Protein 6FYL (pdb70)

Foldseek 3Di:
DADPLQEDDDDQQDDDPVFWGFHAWPAADSFYTWTWTQGVVVVRAIWTKTWGGLDVVSLVLVVVLVVVLVVVCVLCVPVDQQAWHWDDWDQRPSITMTITHDAAAFQLVLCVVFVLAAAPLVLLLVLLLSLLRNLLSQVVQQKAQQADARRQKTHRYQDWDWDADPVVRDIGTGGPDSRIHGYDSSQMDGNPGDHDLATYDVLQAAPCSLLSVDDGNLSNLSSSLQRSLCNHHRDTQQDDDDSLLSQLLCCFAQNFADLVSQVRGPVVVQDDPSGGPDDLPDVSNVCSVVVHHHNVVSQPDPDPLSVQSSVLSNLSNDRDSVSGDRSVNSSVGPNNVPPD

B-factor: mean 25.11, std 8.58, range [9.55, 67.37]

Solvent-accessible surface area: 17005 Å² total; per-residue (Å²): 162,59,53,114,130,10,13,17,72,36,123,106,38,53,123,6,94,161,42,2,48,1,45,38,70,86,30,122,26,114,72,0,49,35,0,29,0,19,0,79,186,103,87,30,46,120,0,10,0,17,5,7,21,69,38,142,143,65,44,85,44,2,109,109,9,7,80,4,1,82,68,5,49,106,98,13,118,107,49,149,44,26,2,4,42,13,67,32,115,21,65,40,150,13,2,2,0,0,0,19,22,64,26,25,78,11,0,50,57,5,1,108,65,9,117,98,33,26,13,60,25,113,13,0,8,54,1,0,48,8,0,0,65,1,0,64,16,0,34,91,31,135,2,3,0,1,21,0,38,0,69,10,1,38,0,52,71,21,80,83,108,131,64,124,40,135,161,91,161,162,88,15,92,28,4,137,54,18,26,2,38,1,23,53,2,34,52,9,13,19,75,162,49,156,60,58,84,80,15,14,45,39,26,8,32,0,0,1,0,2,0,67,48,50,27,50,35,33,0,0,3,0,0,0,0,2,0,0,0,4,1,11,17,2,110,31,12,0,92,4,139,72,38,64,33,0,0,3,5,0,46,71,6,42,24,103,7,38,69,102,0,10,167,139,4,209,63,89,178,40,17,146,204,49,173,19,59,56,82,93,108,61,89,49,0,105,103,4,84,129,81,7,76,46,6,79,145,22,30,106,40,136,52,127,36,23,46,39,0,0,57,0,0,81,43,0,4,54,15,17,26,104,159,7,33,75,3,25,100,0,31,145,28,81,1,11,87,163,52,285

InterPro domains:
  IPR000719 Protein kinase domain [PF00069] (163-479)
  IPR000719 Protein kinase domain [PS50011] (163-479)
  IPR000719 Protein kinase domain [SM00220] (163-479)
  IPR008271 Serine/threonine-protein kinase, active site [PS00108] (286-298)
  IPR011009 Protein kinase-like domain superfamily [SSF56112] (150-488)
  IPR017441 Protein kinase, ATP binding site [PS00107] (169-193)
  IPR051175 Dual specificity CLK kinases [PTHR45646] (33-485)

Radius of gyration: 21.2 Å; Cα contacts (8 Å, |Δi|>4): 622; chains: 1; bounding box: 39×48×62 Å

Structure (mmCIF, N/CA/C/O backbone):
data_6FYL
#
_entry.id   6FYL
#
_cell.length_a   39.631
_cell.length_b   75.997
_cell.length_c   111.701
_cell.angle_alpha   90.000
_cell.angle_beta   90.000
_cell.angle_gamma   90.000
#
_symmetry.space_group_name_H-M   'P 21 21 21'
#
loop_
_entity.id
_entity.type
_entity.pdbx_description
1 polymer 'Dual specificity protein kinase CLK2'
2 non-polymer '5-[(3-chlorophenyl)amino]benzo[c][2,6]naphthyridine-8-carboxylic acid'
3 water water
#
loop_
_atom_site.group_PDB
_atom_site.id
_atom_site.type_symbol
_atom_site.label_atom_id
_atom_site.label_alt_id
_atom_site.label_comp_id
_atom_site.label_asym_id
_atom_site.label_entity_i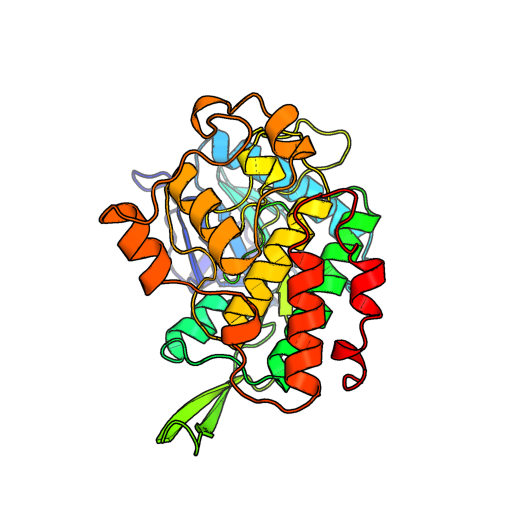d
_atom_site.label_seq_id
_atom_site.pdbx_PDB_ins_code
_atom_site.Cartn_x
_atom_site.Cartn_y
_atom_site.Cartn_z
_atom_site.occupancy
_atom_site.B_iso_or_equiv
_atom_site.auth_seq_id
_atom_site.auth_comp_id
_atom_site.auth_asym_id
_atom_site.auth_atom_id
_atom_site.pdbx_PDB_model_num
ATOM 1 N N . GLU A 1 11 ? 18.370 102.640 54.591 1.00 38.71 144 GLU A N 1
ATOM 2 C CA . GLU A 1 11 ? 19.584 102.842 53.748 1.00 38.99 144 GLU A CA 1
ATOM 3 C C . GLU A 1 11 ? 19.256 102.925 52.252 1.00 38.36 144 GLU A C 1
ATOM 4 O O . GLU A 1 11 ? 19.105 101.897 51.582 1.00 38.29 144 GLU A O 1
ATOM 10 N N . ASP A 1 12 ? 19.161 104.149 51.737 1.00 37.69 145 ASP A N 1
ATOM 11 C CA . ASP A 1 12 ? 18.950 104.387 50.306 1.00 37.23 145 ASP A CA 1
ATOM 12 C C . ASP A 1 12 ? 20.172 105.031 49.682 1.00 36.99 145 ASP A C 1
ATOM 13 O O . ASP A 1 12 ? 20.828 105.853 50.316 1.00 37.04 145 ASP A O 1
ATOM 18 N N . ASP A 1 13 ? 20.475 104.668 48.439 1.00 36.96 146 ASP A N 1
ATOM 19 C CA . ASP A 1 13 ? 21.560 105.332 47.724 1.00 36.97 146 ASP A CA 1
ATOM 20 C C . ASP A 1 13 ? 21.098 106.699 47.201 1.00 36.96 146 ASP A C 1
ATOM 21 O O . ASP A 1 13 ? 19.956 107.106 47.443 1.00 36.90 146 ASP A O 1
ATOM 26 N N . ALA A 1 14 ? 21.984 107.400 46.497 1.00 37.06 147 ALA A N 1
ATOM 27 C CA . ALA A 1 14 ? 21.710 108.758 46.021 1.00 37.14 147 ALA A CA 1
ATOM 28 C C . ALA A 1 14 ? 20.536 108.830 45.043 1.00 37.10 147 ALA A C 1
ATOM 29 O O . ALA A 1 14 ? 19.860 109.857 44.950 1.00 37.14 147 ALA A O 1
ATOM 31 N N . GLU A 1 15 ? 20.304 107.730 44.327 1.00 36.93 148 GLU A N 1
ATOM 32 C CA . GLU A 1 15 ? 19.275 107.659 43.295 1.00 36.77 148 GLU A CA 1
ATOM 33 C C . GLU A 1 15 ? 17.954 107.052 43.786 1.00 35.68 148 GLU A C 1
ATOM 34 O O . GLU A 1 15 ? 17.019 106.878 43.002 1.00 35.75 148 GLU A O 1
ATOM 40 N N . GLY A 1 16 ? 17.880 106.725 45.074 1.00 34.44 149 GLY A N 1
ATOM 41 C CA . GLY A 1 16 ? 16.639 106.219 45.663 1.00 32.90 149 GLY A CA 1
ATOM 42 C C . GLY A 1 16 ? 16.477 104.707 45.751 1.00 31.97 149 GLY A C 1
ATOM 43 O O . GLY A 1 16 ? 15.473 104.226 46.295 1.00 31.72 149 GLY A O 1
ATOM 44 N N . HIS A 1 17 ? 17.444 103.959 45.213 1.00 31.14 150 HIS A N 1
ATOM 45 C CA . HIS A 1 17 ? 17.483 102.492 45.356 1.00 30.46 150 HIS A CA 1
ATOM 46 C C . HIS A 1 17 ? 17.693 102.089 46.814 1.00 29.96 150 HIS A C 1
ATOM 47 O O . HIS A 1 17 ? 18.434 102.753 47.546 1.00 29.63 150 HIS A O 1
ATOM 54 N N . LEU A 1 18 ? 17.058 100.995 47.230 1.00 29.27 151 LEU A N 1
ATOM 55 C CA . LEU A 1 18 ? 17.334 100.421 48.545 1.00 28.64 151 LEU A CA 1
ATOM 56 C C . LEU A 1 18 ? 18.693 99.739 48.504 1.00 28.38 151 LEU A C 1
ATOM 57 O O . LEU A 1 18 ? 18.996 98.990 47.567 1.00 28.29 151 LEU A O 1
ATOM 62 N N . ILE A 1 19 ? 19.512 100.027 49.510 1.00 28.00 152 ILE A N 1
ATOM 63 C CA . ILE A 1 19 ? 20.787 99.351 49.685 1.00 27.66 152 ILE A CA 1
ATOM 64 C C . ILE A 1 19 ? 20.540 98.061 50.467 1.00 27.33 152 ILE A C 1
ATOM 65 O O . ILE A 1 19 ? 19.897 98.066 51.515 1.00 26.96 152 ILE A O 1
ATOM 70 N N . TYR A 1 20 ? 21.023 96.954 49.923 1.00 27.17 153 TYR A N 1
ATOM 71 C CA . TYR A 1 20 ? 20.901 95.663 50.583 1.00 27.10 153 TYR A CA 1
ATOM 72 C C . TYR A 1 20 ? 22.162 94.866 50.331 1.00 27.46 153 TYR A C 1
ATOM 73 O O . TYR A 1 20 ? 22.946 95.203 49.435 1.00 27.51 153 TYR A O 1
ATOM 82 N N . HIS A 1 21 ? 22.343 93.810 51.118 1.00 28.06 154 HIS A N 1
ATOM 83 C CA . HIS A 1 21 ? 23.405 92.837 50.913 1.00 28.95 154 HIS A CA 1
ATOM 84 C C . HIS A 1 21 ? 22.772 91.456 50.897 1.00 29.49 154 HIS A C 1
ATOM 85 O O . HIS A 1 21 ? 21.748 91.234 51.544 1.00 29.35 154 HIS A O 1
ATOM 92 N N . VAL A 1 22 ? 23.372 90.533 50.152 1.00 30.42 155 VAL A N 1
ATOM 93 C CA . VAL A 1 22 ? 22.925 89.141 50.155 1.00 31.22 155 VAL A CA 1
ATOM 94 C C . VAL A 1 22 ? 22.876 88.623 51.596 1.00 31.90 155 VAL A C 1
ATOM 95 O O . VAL A 1 22 ? 23.852 88.756 52.345 1.00 32.59 155 VAL A O 1
ATOM 99 N N . GLY A 1 23 ? 21.734 88.063 51.992 1.00 32.30 156 GLY A N 1
ATOM 100 C CA . GLY A 1 23 ? 21.577 87.518 53.341 1.00 32.59 156 GLY A CA 1
ATOM 101 C C . GLY A 1 23 ? 20.806 88.410 54.293 1.00 33.09 156 GLY A C 1
ATOM 102 O O . GLY A 1 23 ? 20.515 88.006 55.421 1.00 33.30 156 GLY A O 1
ATOM 103 N N . ASP A 1 24 ? 20.492 89.629 53.848 1.00 33.41 157 ASP A N 1
ATOM 104 C CA . ASP A 1 24 ? 19.592 90.526 54.566 1.00 33.66 157 ASP A CA 1
ATOM 105 C C . ASP A 1 24 ? 18.184 89.937 54.568 1.00 34.15 157 ASP A C 1
ATOM 106 O O . ASP A 1 24 ? 17.795 89.222 53.635 1.00 34.25 157 ASP A O 1
ATOM 111 N N . TRP A 1 25 ? 17.424 90.255 55.609 1.00 34.28 158 TRP A N 1
ATOM 112 C CA . TRP A 1 25 ? 16.021 89.885 55.678 1.00 34.66 158 TRP A CA 1
ATOM 113 C C . TRP A 1 25 ? 15.163 91.136 55.585 1.00 34.75 158 TRP A C 1
ATOM 114 O O . TRP A 1 25 ? 15.494 92.170 56.172 1.00 35.42 158 TRP A O 1
ATOM 125 N N . LEU A 1 26 ? 14.072 91.053 54.838 1.00 34.36 159 LEU A N 1
ATOM 126 C CA . LEU A 1 26 ? 13.089 92.124 54.821 1.00 34.52 159 LEU A CA 1
ATOM 127 C C . LEU A 1 26 ? 11.796 91.626 55.434 1.00 34.60 159 LEU A C 1
ATOM 128 O O . LEU A 1 26 ? 11.362 90.503 55.154 1.00 34.32 159 LEU A O 1
ATOM 133 N N . GLN A 1 27 ? 11.193 92.465 56.276 1.00 34.83 160 GLN A N 1
ATOM 134 C CA . GLN A 1 27 ? 9.919 92.160 56.933 1.00 35.17 160 GLN A CA 1
ATOM 135 C C . GLN A 1 27 ? 9.996 90.904 57.796 1.00 34.92 160 GLN A C 1
ATOM 136 O O . GLN A 1 27 ? 8.979 90.234 58.010 1.00 35.11 160 GLN A O 1
ATOM 142 N N . GLU A 1 28 ? 11.202 90.591 58.272 1.00 34.28 161 GLU A N 1
ATOM 143 C CA . GLU A 1 28 ? 11.487 89.346 58.991 1.00 33.83 161 GLU A CA 1
ATOM 144 C C . GLU A 1 28 ? 10.915 88.129 58.246 1.00 32.68 161 GLU A C 1
ATOM 145 O O . GLU A 1 28 ? 10.350 87.212 58.852 1.00 32.39 161 GL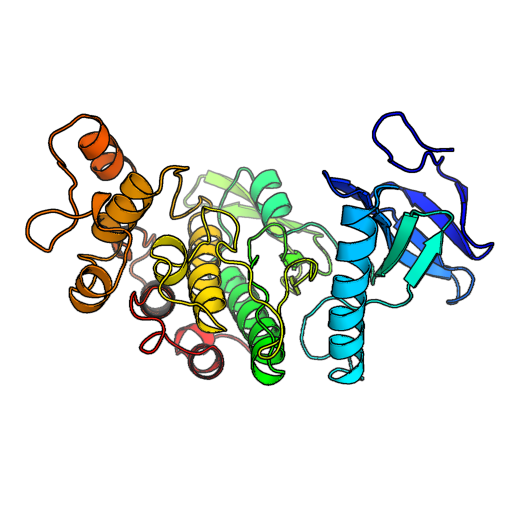U A O 1
ATOM 151 N N . ARG A 1 29 ? 11.076 88.129 56.925 1.00 30.92 162 ARG A N 1
ATOM 152 C CA . ARG A 1 29 ? 10.371 87.169 56.092 1.00 29.58 162 ARG A CA 1
ATOM 153 C C . ARG A 1 29 ? 11.120 86.806 54.813 1.00 28.60 162 ARG A C 1
ATOM 154 O O . ARG A 1 29 ? 11.261 85.625 54.491 1.00 28.00 162 ARG A O 1
ATOM 162 N N . TYR A 1 30 ? 11.577 87.827 54.088 1.00 27.42 163 TYR A N 1
ATOM 163 C CA . TYR A 1 30 ? 12.247 87.644 52.803 1.00 26.53 163 TYR A CA 1
ATOM 164 C C . TYR A 1 30 ? 13.758 87.707 52.948 1.00 26.66 163 TYR A C 1
ATOM 165 O O . TYR A 1 30 ? 14.307 88.761 53.254 1.00 27.00 163 TYR A O 1
ATOM 174 N N . GLU A 1 31 ? 14.426 86.585 52.702 1.00 26.49 164 GLU A N 1
ATOM 175 C CA . GLU A 1 31 ? 15.881 86.529 52.786 1.00 26.55 164 GLU A CA 1
ATOM 176 C C . GLU A 1 31 ? 16.513 86.683 51.397 1.00 26.25 164 GLU A C 1
ATOM 177 O O . GLU A 1 31 ? 16.289 85.866 50.506 1.00 25.67 164 GLU A O 1
ATOM 183 N N . ILE A 1 32 ? 17.318 87.726 51.228 1.00 26.29 165 ILE A N 1
ATOM 184 C CA . ILE A 1 32 ? 17.882 88.052 49.920 1.00 26.80 165 ILE A CA 1
ATOM 185 C C . ILE A 1 32 ? 18.967 87.044 49.541 1.00 26.97 165 ILE A C 1
ATOM 186 O O . ILE A 1 32 ? 19.910 86.824 50.304 1.00 27.84 165 ILE A O 1
ATOM 191 N N . VAL A 1 33 ? 18.800 86.428 48.369 1.00 26.87 166 VAL A N 1
ATOM 192 C CA . VAL A 1 33 ? 19.699 85.387 47.856 1.00 27.04 166 VAL A CA 1
ATOM 193 C C . VAL A 1 33 ? 20.588 85.916 46.728 1.00 27.08 166 VAL A C 1
ATOM 194 O O . VAL A 1 33 ? 21.784 85.616 46.681 1.00 27.82 166 VAL A O 1
ATOM 198 N N . SER A 1 34 ? 20.006 86.700 45.823 1.00 26.72 167 SER A N 1
ATOM 199 C CA . SER A 1 34 ? 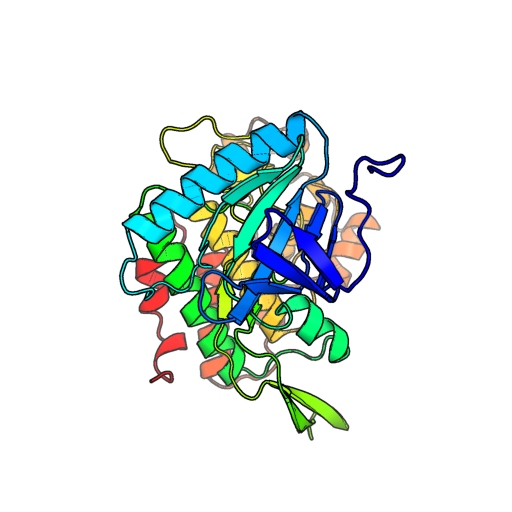20.741 87.245 44.676 1.00 26.61 167 SER A CA 1
ATOM 200 C C . SER A 1 34 ? 19.943 88.350 43.987 1.00 26.02 167 SER A C 1
ATOM 201 O O . SER A 1 34 ? 18.749 88.504 44.233 1.00 25.32 167 SER A O 1
ATOM 204 N N . THR A 1 35 ? 20.605 89.101 43.109 1.00 25.53 168 THR A N 1
ATOM 205 C CA . THR A 1 35 ? 19.927 90.124 42.321 1.00 25.32 168 THR A CA 1
ATOM 206 C C . THR A 1 35 ? 19.618 89.588 40.927 1.00 24.68 168 THR A C 1
ATOM 207 O O . THR A 1 35 ? 20.513 89.153 40.208 1.00 24.95 168 THR A O 1
ATOM 211 N N . LEU A 1 36 ? 18.342 89.624 40.559 1.00 24.04 169 LEU A N 1
ATOM 212 C CA . LEU A 1 36 ? 17.892 89.106 39.276 1.00 23.58 169 LEU A CA 1
ATOM 213 C C . LEU A 1 36 ? 18.032 90.154 38.178 1.00 23.88 169 LEU A C 1
ATOM 214 O O . LEU A 1 36 ? 18.387 89.839 37.036 1.00 24.19 169 LEU A O 1
ATOM 219 N N . GLY A 1 37 ? 17.769 91.405 38.534 1.00 23.71 170 GLY A N 1
ATOM 220 C CA . GLY A 1 37 ? 17.823 92.481 37.568 1.00 24.22 170 GLY A CA 1
ATOM 221 C C . GLY A 1 37 ? 17.631 93.847 38.179 1.00 24.42 170 GLY A C 1
ATOM 222 O O . GLY A 1 37 ? 17.264 93.981 39.344 1.00 23.53 170 GLY A O 1
ATOM 223 N N . GLU A 1 38 ? 17.863 94.858 37.351 1.00 25.33 171 GLU A N 1
ATOM 224 C CA . GLU A 1 38 ? 17.898 96.242 37.771 1.00 26.74 171 GLU A CA 1
ATOM 225 C C . GLU A 1 38 ? 17.319 97.079 36.635 1.00 26.70 171 GLU A C 1
ATOM 226 O O . GLU A 1 38 ? 17.507 96.747 35.464 1.00 26.66 171 GLU A O 1
ATOM 232 N N . GLY A 1 39 ? 16.613 98.152 36.982 1.00 26.86 172 GLY A N 1
ATOM 233 C CA . GLY A 1 39 ? 16.031 99.071 35.997 1.00 27.48 172 GLY A CA 1
ATOM 234 C C . GLY A 1 39 ? 15.867 100.462 36.588 1.00 27.67 172 GLY A C 1
ATOM 235 O O . GLY A 1 39 ? 16.298 100.720 37.708 1.00 27.78 172 GLY A O 1
ATOM 236 N N . THR A 1 40 ? 15.240 101.363 35.840 1.00 28.27 173 THR A N 1
ATOM 237 C CA . THR A 1 40 ? 15.084 102.748 36.291 1.00 28.76 173 THR A CA 1
ATOM 238 C C . THR A 1 40 ? 14.157 102.881 37.510 1.00 27.92 173 THR A C 1
ATOM 239 O O . THR A 1 40 ? 14.292 103.813 38.298 1.00 28.41 173 THR A O 1
ATOM 243 N N . PHE A 1 41 ? 13.259 101.911 37.677 1.00 27.28 174 PHE A N 1
ATOM 244 C CA A PHE A 1 41 ? 12.186 101.911 38.679 0.50 26.73 174 PHE A CA 1
ATOM 245 C CA B PHE A 1 41 ? 12.236 102.007 38.719 0.50 26.67 174 PHE A CA 1
ATOM 246 C C . PHE A 1 41 ? 12.605 101.268 40.009 1.00 26.35 174 PHE A C 1
ATOM 247 O O . PHE A 1 41 ? 12.005 101.511 41.057 1.00 25.99 174 PHE A O 1
ATOM 262 N N . GLY A 1 42 ? 13.606 100.397 39.940 1.00 25.67 175 GLY A N 1
ATOM 263 C CA . GLY A 1 42 ? 14.018 99.601 41.092 1.00 24.80 175 GLY A CA 1
ATOM 264 C C . GLY A 1 42 ? 14.803 98.369 40.688 1.00 24.26 175 GLY A C 1
ATOM 265 O O . GLY A 1 42 ? 15.360 98.311 39.585 1.00 24.25 175 GLY A O 1
ATOM 266 N N . ARG A 1 43 ? 14.862 97.392 41.592 1.00 23.32 176 ARG A N 1
ATOM 267 C CA . ARG A 1 43 ? 15.555 96.141 41.332 1.00 22.88 176 ARG A CA 1
ATOM 268 C C . ARG A 1 43 ? 14.656 94.956 41.638 1.00 22.00 176 ARG A C 1
ATOM 269 O O . ARG A 1 43 ? 13.787 95.035 42.489 1.00 22.15 176 ARG A O 1
ATOM 277 N N . VAL A 1 44 ? 14.875 93.850 40.944 1.00 21.46 177 VAL A N 1
ATOM 278 C CA . VAL A 1 44 ? 14.191 92.611 41.301 1.00 20.80 177 VAL A CA 1
ATOM 279 C C . VAL A 1 44 ? 15.237 91.708 41.925 1.00 20.60 177 VAL A C 1
ATOM 280 O O . VAL A 1 44 ? 16.315 91.535 41.363 1.00 20.44 177 VAL A O 1
ATOM 284 N N . VAL A 1 45 ? 14.921 91.180 43.112 1.00 20.67 178 VAL A N 1
ATOM 285 C CA A VAL A 1 45 ? 15.867 90.331 43.838 0.50 20.45 178 VAL A CA 1
ATOM 286 C CA B VAL A 1 45 ? 15.842 90.382 43.923 0.50 20.53 178 VAL A CA 1
ATOM 287 C C . VAL A 1 45 ? 15.266 88.975 44.170 1.00 20.51 178 VAL A C 1
ATOM 288 O O . VAL A 1 45 ? 14.085 88.853 44.517 1.00 20.35 178 VAL A O 1
ATOM 295 N N . GLN A 1 46 ? 16.082 87.935 44.016 1.00 20.41 179 GLN A N 1
ATOM 296 C CA . GLN A 1 46 ? 15.636 86.588 44.379 1.00 20.96 179 GLN A CA 1
ATOM 297 C C . GLN A 1 46 ? 15.689 86.449 45.902 1.00 20.69 179 GLN A C 1
ATOM 298 O O . GLN A 1 46 ? 16.732 86.699 46.514 1.00 20.99 179 GLN A O 1
ATOM 304 N N . CYS A 1 47 ? 14.566 86.057 46.499 1.00 20.47 180 CYS A N 1
ATOM 305 C CA . CYS A 1 47 ? 14.480 85.857 47.940 1.00 20.34 180 CYS A CA 1
ATOM 306 C C . CYS A 1 47 ? 13.941 84.482 48.283 1.00 20.43 180 CYS A C 1
ATOM 307 O O . CYS A 1 47 ? 13.254 83.865 47.475 1.00 20.37 180 CYS A O 1
ATOM 310 N N . VAL A 1 48 ? 14.255 84.032 49.498 1.00 20.47 181 VAL A N 1
ATOM 311 C CA . VAL A 1 48 ? 13.574 82.922 50.140 1.00 20.30 181 VAL A CA 1
ATOM 312 C C . VAL A 1 48 ? 12.455 83.520 50.977 1.00 20.38 181 VAL A C 1
ATOM 313 O O . VAL A 1 48 ? 12.694 84.378 51.851 1.00 20.25 181 VAL A O 1
ATOM 317 N N . ASP A 1 49 ? 11.229 83.078 50.713 1.00 20.38 182 ASP A N 1
ATOM 318 C CA . ASP A 1 49 ? 10.093 83.506 51.514 1.00 20.74 182 ASP A CA 1
ATOM 319 C C . ASP A 1 49 ? 9.851 82.517 52.657 1.00 21.51 182 ASP A C 1
ATOM 320 O O . ASP A 1 49 ? 9.257 81.452 52.458 1.00 21.57 182 ASP A O 1
ATOM 325 N N . HIS A 1 50 ? 10.281 82.906 53.853 1.00 22.04 183 HIS A N 1
ATOM 326 C CA . HIS A 1 50 ? 10.238 82.029 55.023 1.00 23.08 183 HIS A CA 1
ATOM 327 C C . HIS A 1 50 ? 8.832 81.859 55.614 1.00 23.54 183 HIS A C 1
ATOM 328 O O . HIS A 1 50 ? 8.606 80.963 56.427 1.00 24.20 183 HIS A O 1
ATOM 335 N N . ARG A 1 51 ? 7.896 82.700 55.184 1.00 23.62 184 ARG A N 1
ATOM 336 C CA . ARG A 1 51 ? 6.472 82.538 55.531 1.00 24.68 184 ARG A CA 1
ATOM 337 C C . ARG A 1 51 ? 5.678 81.743 54.484 1.00 24.37 184 ARG A C 1
ATOM 338 O O . ARG A 1 51 ? 4.462 81.535 54.623 1.00 24.85 184 ARG A O 1
ATOM 346 N N . ARG A 1 52 ? 6.370 81.299 53.440 1.00 24.24 185 ARG A N 1
ATOM 347 C CA . ARG A 1 52 ? 5.777 80.444 52.420 1.00 24.37 185 ARG A CA 1
ATOM 348 C C . ARG A 1 52 ? 6.604 79.168 52.253 1.00 24.03 185 ARG A C 1
ATOM 349 O O . ARG A 1 52 ? 6.918 78.764 51.139 1.00 23.85 185 ARG A O 1
ATOM 357 N N . GLY A 1 53 ? 6.972 78.557 53.377 1.00 23.79 186 GLY A N 1
ATOM 358 C CA . GLY A 1 53 ? 7.717 77.298 53.383 1.00 23.92 186 GLY A CA 1
ATOM 359 C C . GLY A 1 53 ? 9.097 77.342 52.745 1.00 23.70 186 GLY A C 1
ATOM 360 O O . GLY A 1 53 ? 9.644 76.306 52.377 1.00 24.03 186 GLY A O 1
ATOM 361 N N . GLY A 1 54 ? 9.668 78.534 52.607 1.00 23.09 187 GLY A N 1
ATOM 362 C CA . GLY A 1 54 ? 10.999 78.657 52.010 1.00 22.11 187 GLY A CA 1
ATOM 363 C C . GLY A 1 54 ? 10.981 78.720 50.489 1.00 21.90 187 GLY A C 1
ATOM 364 O O . GLY A 1 54 ? 12.028 78.601 49.853 1.00 21.30 187 GLY A O 1
ATOM 365 N N . ALA A 1 55 ? 9.795 78.914 49.907 1.00 21.67 188 ALA A N 1
ATOM 366 C CA . ALA A 1 55 ? 9.647 79.082 48.455 1.00 21.97 188 ALA A CA 1
ATOM 367 C C . ALA A 1 55 ? 10.503 80.244 47.948 1.00 22.36 188 ALA A C 1
ATOM 368 O O . ALA A 1 55 ? 10.584 81.292 48.602 1.00 22.56 188 ALA A O 1
ATOM 370 N N . ARG A 1 56 ? 11.137 80.067 46.789 1.00 22.36 189 ARG A N 1
ATOM 371 C CA . ARG A 1 56 ? 11.871 81.175 46.165 1.00 22.43 189 ARG A CA 1
ATOM 372 C C . ARG A 1 56 ? 10.895 82.096 45.438 1.00 21.86 189 ARG A C 1
ATOM 373 O O . ARG A 1 56 ? 9.951 81.629 44.794 1.00 21.39 189 ARG A O 1
ATOM 381 N N . VAL A 1 57 ? 11.124 83.400 45.574 1.00 20.79 190 VAL A N 1
ATOM 382 C CA . VAL A 1 57 ? 10.292 84.424 44.953 1.00 20.15 190 VAL A CA 1
ATOM 383 C C . VAL A 1 57 ? 11.178 85.480 44.294 1.00 20.00 190 VAL A C 1
ATOM 384 O O . VAL A 1 57 ? 12.377 85.570 44.594 1.00 20.16 190 VAL A O 1
ATOM 388 N N . ALA A 1 58 ? 10.590 86.238 43.370 1.00 19.47 191 ALA A N 1
ATOM 389 C CA . ALA A 1 58 ? 11.232 87.413 42.780 1.00 19.00 191 ALA A CA 1
ATOM 390 C C . ALA A 1 58 ? 10.599 88.654 43.401 1.00 18.89 191 ALA A C 1
ATOM 391 O O . ALA A 1 58 ? 9.406 88.941 43.182 1.00 18.69 191 ALA A O 1
ATOM 393 N N . LEU A 1 59 ? 11.379 89.357 44.219 1.00 18.21 192 LEU A N 1
ATOM 394 C CA . LEU A 1 59 ? 10.854 90.507 44.937 1.00 18.61 192 LEU A CA 1
ATOM 395 C C . LEU A 1 59 ? 11.278 91.772 44.220 1.00 18.77 192 LEU A C 1
ATOM 396 O O . LEU A 1 59 ? 12.467 92.069 44.114 1.00 19.02 192 LEU A O 1
ATOM 401 N N . LYS A 1 60 ? 10.296 92.495 43.708 1.00 19.25 193 LYS A N 1
ATOM 402 C CA . LYS A 1 60 ? 10.538 93.765 43.043 1.00 20.20 193 LYS A CA 1
ATOM 403 C C . LYS A 1 60 ? 10.613 94.855 44.111 1.00 20.38 193 LYS A C 1
ATOM 404 O O . LYS A 1 60 ? 9.642 95.084 44.809 1.00 20.45 193 LYS A O 1
ATOM 410 N N . ILE A 1 61 ? 11.768 95.512 44.238 1.00 20.52 194 ILE A N 1
ATOM 411 C CA . ILE A 1 61 ? 11.937 96.598 45.216 1.00 20.99 194 ILE A CA 1
ATOM 412 C C . ILE A 1 61 ? 11.993 97.943 44.480 1.00 21.51 194 ILE A C 1
ATOM 413 O O . ILE A 1 61 ? 13.019 98.303 43.903 1.00 21.60 194 ILE A O 1
ATOM 418 N N . ILE A 1 62 ? 10.880 98.666 44.502 1.00 22.18 195 ILE A N 1
ATOM 419 C CA . ILE A 1 62 ? 10.776 99.962 43.823 1.00 23.18 195 ILE A CA 1
ATOM 420 C C . ILE A 1 62 ? 11.565 101.022 44.588 1.00 23.58 195 ILE A C 1
ATOM 421 O O . ILE A 1 62 ? 11.598 101.012 45.821 1.00 23.16 195 ILE A O 1
ATOM 426 N N . LYS A 1 63 ? 12.204 101.926 43.851 1.00 24.18 196 LYS A N 1
ATOM 427 C CA . LYS A 1 63 ? 12.914 103.055 44.456 1.00 25.20 196 LYS A CA 1
ATOM 428 C C . LYS A 1 63 ? 12.042 103.886 45.399 1.00 25.58 196 LYS A C 1
ATOM 429 O O . LYS A 1 63 ? 10.799 103.895 45.299 1.00 25.71 196 LYS A O 1
ATOM 435 N N . ASN A 1 64 ? 12.706 104.574 46.323 1.00 26.06 197 ASN A N 1
ATOM 436 C CA . ASN A 1 64 ? 12.048 105.514 47.220 1.00 26.71 197 ASN A CA 1
ATOM 437 C C . ASN A 1 64 ? 11.854 106.845 46.482 1.00 27.01 197 ASN A C 1
ATOM 438 O O . ASN A 1 64 ? 12.599 107.813 46.677 1.00 27.26 197 ASN A O 1
ATOM 443 N N . VAL A 1 65 ? 10.856 106.857 45.605 1.00 26.60 198 VAL A N 1
ATOM 444 C CA . VAL A 1 65 ? 10.538 107.986 44.746 1.00 26.27 198 VAL A CA 1
ATOM 445 C C . VAL A 1 65 ? 9.022 108.052 44.764 1.00 26.12 198 VAL A C 1
ATOM 446 O O . VAL A 1 65 ? 8.358 107.056 44.469 1.00 25.56 198 VAL A O 1
ATOM 450 N N . GLU A 1 66 ? 8.478 109.217 45.115 1.00 26.16 199 GLU A N 1
ATOM 451 C CA . GLU A 1 66 ? 7.036 109.372 45.287 1.00 26.34 199 GLU A CA 1
ATOM 452 C C . GLU A 1 66 ? 6.236 108.958 44.042 1.00 26.14 199 GLU A C 1
ATOM 453 O O . GLU A 1 66 ? 5.265 108.209 44.153 1.00 26.21 199 GLU A O 1
ATOM 459 N N . LYS A 1 67 ? 6.644 109.422 42.862 1.00 25.78 200 LYS A N 1
ATOM 460 C CA . LYS A 1 67 ? 5.921 109.061 41.632 1.00 25.88 200 LYS A CA 1
ATOM 461 C C . LYS A 1 67 ? 5.969 107.555 41.292 1.00 25.45 200 LYS A C 1
ATOM 462 O O . LYS A 1 67 ? 4.997 107.009 40.770 1.00 25.00 200 LYS A O 1
ATOM 468 N N . TYR A 1 68 ? 7.088 106.900 41.599 1.00 25.32 201 TYR A N 1
ATOM 469 C CA . TYR A 1 68 ? 7.223 105.456 41.378 1.00 25.71 201 TYR A CA 1
ATOM 470 C C . TYR A 1 68 ? 6.387 104.672 42.372 1.00 25.38 201 TYR A C 1
ATOM 471 O O . TYR A 1 68 ? 5.810 103.646 42.028 1.00 25.50 201 TYR A O 1
ATOM 480 N N . LYS A 1 69 ? 6.336 105.163 43.610 1.00 25.26 202 LYS A N 1
ATOM 481 C CA . LYS A 1 69 ? 5.492 104.595 44.645 1.00 25.15 202 LYS A CA 1
ATOM 482 C C . LYS A 1 69 ? 4.025 104.620 44.216 1.00 24.71 202 LYS A C 1
ATOM 483 O O . LYS A 1 69 ? 3.323 103.603 44.326 1.00 23.58 202 LYS A O 1
ATOM 489 N N . GLU A 1 70 ? 3.579 105.777 43.717 1.00 24.05 203 GLU A N 1
ATOM 490 C CA . GLU A 1 70 ? 2.199 105.948 43.238 1.00 24.07 203 GLU A CA 1
ATOM 491 C C . GLU A 1 70 ? 1.907 105.042 42.047 1.00 23.48 203 GLU A C 1
ATOM 492 O O . GLU A 1 70 ? 0.815 104.493 41.932 1.00 23.32 203 GLU A O 1
ATOM 498 N N . ALA A 1 71 ? 2.893 104.897 41.167 1.00 23.54 204 ALA A N 1
ATOM 499 C CA . ALA A 1 71 ? 2.767 104.037 39.991 1.00 23.38 204 ALA A CA 1
ATOM 500 C C . ALA A 1 71 ? 2.621 102.573 40.426 1.00 23.40 204 ALA A C 1
ATOM 501 O O . ALA A 1 71 ? 1.794 101.832 39.882 1.00 23.61 204 ALA A O 1
ATOM 503 N N . ALA A 1 72 ? 3.405 102.186 41.431 1.00 23.23 205 ALA A N 1
ATOM 504 C CA . ALA A 1 72 ? 3.380 100.827 41.976 1.00 23.58 205 ALA A CA 1
ATOM 505 C C . ALA A 1 72 ? 2.034 100.445 42.596 1.00 23.56 205 ALA A C 1
ATOM 506 O O . ALA A 1 72 ? 1.607 99.298 42.490 1.00 23.31 205 ALA A O 1
ATOM 508 N N . ARG A 1 73 ? 1.370 101.407 43.234 1.00 23.74 206 ARG A N 1
ATOM 509 C CA . ARG A 1 73 ? 0.032 101.187 43.787 1.00 24.28 206 ARG A CA 1
ATOM 510 C C . ARG A 1 73 ? -0.980 100.828 42.704 1.00 23.70 206 ARG A C 1
ATOM 511 O O . ARG A 1 73 ? -1.794 99.920 42.882 1.00 23.79 206 ARG A O 1
ATOM 519 N N . LEU A 1 74 ? -0.920 101.539 41.580 1.00 23.31 207 LEU A N 1
ATOM 520 C CA . LEU A 1 74 ? -1.770 101.229 40.435 1.00 22.46 207 LEU A CA 1
ATOM 521 C C . LEU A 1 74 ? -1.422 99.867 39.874 1.00 21.65 207 LEU A C 1
ATOM 522 O O . LEU A 1 74 ? -2.310 99.080 39.561 1.00 21.49 207 LEU A O 1
ATOM 527 N N . GLU A 1 75 ? -0.126 99.578 39.771 1.00 20.98 208 GLU A N 1
ATOM 528 C CA . GLU A 1 75 ? 0.321 98.269 39.310 1.00 20.49 208 GLU A CA 1
ATOM 529 C C . GLU A 1 75 ? -0.257 97.165 40.202 1.00 19.90 208 GLU A C 1
ATOM 530 O O . GLU A 1 75 ? -0.787 96.171 39.710 1.00 18.80 208 GLU A O 1
ATOM 536 N N . ILE A 1 76 ? -0.164 97.370 41.515 1.00 19.98 209 ILE A N 1
ATOM 537 C CA . ILE A 1 76 ? -0.670 96.410 42.507 1.00 20.03 209 ILE A CA 1
ATOM 538 C C . ILE A 1 76 ? -2.173 96.129 42.332 1.00 20.33 209 ILE A C 1
ATOM 539 O O . ILE A 1 76 ? -2.619 94.973 42.403 1.00 20.40 209 ILE A O 1
ATOM 544 N N . ASN A 1 77 ? -2.940 97.182 42.072 1.00 20.64 210 ASN A N 1
ATOM 545 C CA . ASN A 1 77 ? -4.375 97.048 41.818 1.00 21.26 210 ASN A CA 1
ATOM 546 C C . ASN A 1 77 ? -4.706 96.168 40.595 1.00 20.84 210 ASN A C 1
ATOM 547 O O . ASN A 1 77 ? -5.668 95.387 40.625 1.00 20.58 210 ASN A O 1
ATOM 552 N N . VAL A 1 78 ? -3.920 96.309 39.525 1.00 20.40 211 VAL A N 1
ATOM 553 C CA . VAL A 1 78 ? -4.055 95.460 38.329 1.00 20.14 211 VAL A CA 1
ATOM 554 C C . VAL A 1 78 ? -3.687 94.017 38.663 1.00 20.78 211 VAL A C 1
ATOM 555 O O . VAL A 1 78 ? -4.429 93.087 38.334 1.00 20.93 211 VAL A O 1
ATOM 559 N N . LEU A 1 79 ? -2.544 93.845 39.324 1.00 20.96 212 LEU A N 1
ATOM 560 C CA . LEU A 1 79 ? -2.098 92.538 39.799 1.00 21.35 212 LEU A CA 1
ATOM 561 C C . LEU A 1 79 ? -3.118 91.844 40.706 1.00 21.83 212 LEU A C 1
ATOM 562 O O . LEU A 1 79 ? -3.341 90.632 40.573 1.00 21.71 212 LEU A O 1
ATOM 567 N N . GLU A 1 80 ? -3.726 92.603 41.617 1.00 22.74 213 GLU A N 1
ATOM 568 C CA . GLU A 1 80 ? -4.806 92.082 42.462 1.00 23.84 213 GLU A CA 1
ATOM 569 C C . GLU A 1 80 ? -6.008 91.627 41.632 1.00 24.01 213 GLU A C 1
ATOM 570 O O . GLU A 1 80 ? -6.591 90.577 41.907 1.00 23.94 213 GLU A O 1
ATOM 576 N N . LYS A 1 81 ? -6.368 92.408 40.613 1.00 24.25 214 LYS A N 1
ATOM 577 C CA . LYS A 1 81 ? -7.456 92.032 39.706 1.00 24.40 214 LYS A CA 1
ATOM 578 C C . LYS A 1 81 ? -7.151 90.728 38.958 1.00 24.14 214 LYS A C 1
ATOM 579 O O . LYS A 1 81 ? -8.031 89.872 38.812 1.00 23.83 214 LYS A O 1
ATOM 585 N N . ILE A 1 82 ? -5.905 90.591 38.505 1.00 23.28 215 ILE A N 1
ATOM 586 C CA . ILE A 1 82 ? -5.428 89.400 37.791 1.00 23.46 215 ILE A CA 1
ATOM 587 C C . ILE A 1 82 ? -5.581 88.138 38.631 1.00 23.59 215 ILE A C 1
ATOM 588 O O . ILE A 1 82 ? -6.147 87.144 38.159 1.00 23.02 215 ILE A O 1
ATOM 593 N N . ASN A 1 83 ? -5.078 88.194 39.867 1.00 24.20 216 ASN A N 1
ATOM 594 C CA . ASN A 1 83 ? -5.176 87.087 40.829 1.00 25.46 216 ASN A CA 1
ATOM 595 C C . ASN A 1 83 ? -6.605 86.702 41.122 1.00 26.19 216 ASN A C 1
ATOM 596 O O . ASN A 1 83 ? -6.940 85.516 41.131 1.00 26.71 216 ASN A O 1
ATOM 601 N N . GLU A 1 84 ? -7.435 87.715 41.359 1.00 27.22 217 GLU A N 1
ATOM 602 C CA . GLU A 1 84 ? -8.864 87.529 41.602 1.00 28.32 217 GLU A CA 1
ATOM 603 C C . GLU A 1 84 ? -9.532 86.773 40.457 1.00 28.33 217 GLU A C 1
ATOM 604 O O . GLU A 1 84 ? -10.245 85.791 40.692 1.00 28.95 217 GLU A O 1
ATOM 610 N N . LYS A 1 85 ? -9.295 87.226 39.227 1.00 28.04 218 LYS A N 1
ATOM 611 C CA . LYS A 1 85 ? -9.894 86.612 38.036 1.00 28.15 218 LYS A CA 1
ATOM 612 C C . LYS A 1 85 ? -9.189 85.346 37.549 1.00 27.64 218 LYS A C 1
ATOM 613 O O . LYS A 1 85 ? -9.613 84.733 36.568 1.00 27.90 218 LYS A O 1
ATOM 619 N N . ASP A 1 86 ? -8.112 84.955 38.222 1.00 27.27 219 ASP A N 1
ATOM 620 C CA . ASP A 1 86 ? -7.360 83.769 37.805 1.00 26.66 219 ASP A CA 1
ATOM 621 C C . ASP A 1 86 ? -6.914 82.917 38.996 1.00 26.16 219 ASP A C 1
ATOM 622 O O . ASP A 1 86 ? -5.706 82.707 39.194 1.00 25.91 219 ASP A O 1
ATOM 627 N N . PRO A 1 87 ? -7.888 82.405 39.782 1.00 25.68 220 PRO A N 1
ATOM 628 C CA . PRO A 1 87 ? -7.585 81.669 41.026 1.00 25.40 220 PRO A CA 1
ATOM 629 C C . PRO A 1 87 ? -6.786 80.390 40.802 1.00 25.21 220 PRO A C 1
ATOM 630 O O . PRO A 1 87 ? -6.053 79.952 41.699 1.00 24.74 220 PRO A O 1
ATOM 634 N N . ASP A 1 88 ? -6.924 79.807 39.611 1.00 24.91 221 ASP A N 1
ATOM 635 C CA . ASP A 1 88 ? -6.221 78.583 39.262 1.00 24.54 221 ASP A CA 1
ATOM 636 C C . ASP A 1 88 ? -4.981 78.838 38.424 1.00 24.19 221 ASP A C 1
ATOM 637 O O . ASP A 1 88 ? -4.375 77.899 37.913 1.00 24.26 221 ASP A O 1
ATOM 642 N N . ASN A 1 89 ? -4.617 80.111 38.282 1.00 23.52 222 ASN A N 1
ATOM 643 C CA . ASN A 1 89 ? -3.377 80.504 37.626 1.00 22.98 222 ASN A CA 1
ATOM 644 C C . ASN A 1 89 ? -3.235 79.920 36.205 1.00 23.11 222 ASN A C 1
ATOM 645 O O . ASN A 1 89 ? -2.200 79.351 35.851 1.00 22.98 222 ASN A O 1
ATOM 650 N N . LYS A 1 90 ? -4.289 80.077 35.405 1.00 23.64 223 LYS A N 1
ATOM 651 C CA . LYS A 1 90 ? -4.393 79.472 34.071 1.00 24.21 223 LYS A CA 1
ATOM 652 C C . LYS A 1 90 ? -4.035 80.425 32.940 1.00 23.77 223 LYS A C 1
ATOM 653 O O . LYS A 1 90 ? -3.826 80.000 31.792 1.00 23.98 223 LYS A O 1
ATOM 659 N N . ASN A 1 91 ? -4.026 81.715 33.232 1.00 23.17 224 ASN A N 1
ATOM 660 C CA . ASN A 1 91 ? -4.041 82.683 32.148 1.00 22.61 224 ASN A CA 1
ATOM 661 C C . ASN A 1 91 ? -2.742 83.435 31.877 1.00 21.53 224 ASN A C 1
ATOM 662 O O . ASN A 1 91 ? -2.765 84.525 31.304 1.00 21.50 224 ASN A O 1
ATOM 667 N N . LEU A 1 92 ? -1.618 82.850 32.289 1.00 20.47 225 LEU A N 1
ATOM 668 C CA . LEU A 1 92 ? -0.299 83.185 31.714 1.00 19.36 225 LEU A CA 1
ATOM 669 C C . LEU A 1 92 ? 0.208 84.623 31.957 1.00 19.02 225 LEU A C 1
ATOM 670 O O . LEU A 1 92 ? 1.135 85.104 31.282 1.00 18.63 225 LEU A O 1
ATOM 675 N N . CYS A 1 93 ? -0.404 85.285 32.936 1.00 18.14 226 CYS A N 1
ATOM 676 C CA . CYS A 1 93 ? 0.063 86.566 33.444 1.00 17.74 226 CYS A CA 1
ATOM 677 C C . CYS A 1 93 ? 0.786 86.308 34.762 1.00 17.40 226 CYS A C 1
ATOM 678 O O . CYS A 1 93 ? 0.440 85.386 35.503 1.00 16.80 226 CYS A O 1
ATOM 681 N N . VAL A 1 94 ? 1.799 87.116 35.052 1.00 17.51 227 VAL A N 1
ATOM 682 C CA . VAL A 1 94 ? 2.616 86.883 36.237 1.00 17.20 227 VAL A CA 1
ATOM 683 C C . VAL A 1 94 ? 1.777 86.915 37.510 1.00 17.26 227 VAL A C 1
ATOM 684 O O . VAL A 1 94 ? 0.774 87.637 37.590 1.00 17.05 227 VAL A O 1
ATOM 688 N N . GLN A 1 95 ? 2.165 86.089 38.480 1.00 16.96 228 GLN A N 1
ATOM 689 C CA . GLN A 1 95 ? 1.486 86.037 39.772 1.00 17.49 228 GLN A CA 1
ATOM 690 C C . GLN A 1 95 ? 2.187 86.914 40.779 1.00 17.71 228 GLN A C 1
ATOM 691 O O . GLN A 1 95 ? 3.385 86.754 41.013 1.00 17.76 228 GLN A O 1
ATOM 697 N N . MET A 1 96 ? 1.437 87.824 41.385 1.00 18.30 229 MET A N 1
ATOM 698 C CA . MET A 1 96 ? 1.887 88.511 42.586 1.00 18.85 229 MET A CA 1
ATOM 699 C C . MET A 1 96 ? 1.444 87.681 43.789 1.00 19.34 229 MET A C 1
ATOM 700 O O . MET A 1 96 ? 0.261 87.324 43.905 1.00 19.88 229 MET A O 1
ATOM 705 N N . PHE A 1 97 ? 2.384 87.375 44.676 1.00 19.60 230 PHE A N 1
ATOM 706 C CA . PHE A 1 97 ? 2.054 86.653 45.908 1.00 20.19 230 PHE A CA 1
ATOM 707 C C . PHE A 1 97 ? 1.788 87.577 47.084 1.00 20.47 230 PHE A C 1
ATOM 708 O O . PHE A 1 97 ? 0.950 87.267 47.914 1.00 21.37 230 PHE A O 1
ATOM 716 N N . ASP A 1 98 ? 2.512 88.697 47.153 1.00 20.51 231 ASP A N 1
ATOM 717 C CA A ASP A 1 98 ? 2.423 89.620 48.279 0.50 20.82 231 ASP A CA 1
ATOM 718 C CA B ASP A 1 98 ? 2.446 89.617 48.291 0.50 20.91 231 ASP A CA 1
ATOM 719 C C . ASP A 1 98 ? 2.918 91.002 47.857 1.00 20.91 231 ASP A C 1
ATOM 720 O O . ASP A 1 98 ? 3.637 91.141 46.856 1.00 20.61 231 ASP A O 1
ATOM 729 N N . TRP A 1 99 ? 2.524 92.021 48.614 1.00 20.96 232 TRP A N 1
ATOM 730 C CA . TRP A 1 99 ? 3.066 93.364 48.435 1.00 21.37 232 TRP A CA 1
ATOM 731 C C . TRP A 1 99 ? 3.098 94.089 49.779 1.00 22.12 232 TRP A C 1
ATOM 732 O O . TRP A 1 99 ? 2.275 93.813 50.664 1.00 21.89 232 TRP A O 1
ATOM 743 N N . PHE A 1 100 ? 4.056 94.999 49.931 1.00 22.81 233 PHE A N 1
ATOM 744 C CA . PHE A 1 100 ? 4.151 95.822 51.135 1.00 23.82 233 PHE A CA 1
ATOM 745 C C . PHE A 1 100 ? 4.929 97.110 50.883 1.00 24.68 233 PHE A C 1
ATOM 746 O O . PHE A 1 100 ? 5.733 97.195 49.952 1.00 24.55 233 PHE A O 1
ATOM 754 N N . ASP A 1 101 ? 4.667 98.108 51.723 1.00 25.65 234 ASP A N 1
ATOM 755 C CA . ASP A 1 101 ? 5.418 99.353 51.727 1.00 26.49 234 ASP A CA 1
ATOM 756 C C . ASP A 1 101 ? 6.562 99.168 52.711 1.00 27.09 234 ASP A C 1
ATOM 757 O O . ASP A 1 101 ? 6.341 99.020 53.920 1.00 27.58 234 ASP A O 1
ATOM 762 N N . TYR A 1 102 ? 7.783 99.144 52.189 1.00 27.34 235 TYR A N 1
ATOM 763 C CA . TYR A 1 102 ? 8.963 99.008 53.027 1.00 27.91 235 TYR A CA 1
ATOM 764 C C . TYR A 1 102 ? 9.696 100.343 53.112 1.00 28.22 235 TYR A C 1
ATOM 765 O O . TYR A 1 102 ? 10.634 100.598 52.348 1.00 28.04 235 TYR A O 1
ATOM 774 N N . HIS A 1 103 ? 9.235 101.194 54.033 1.00 28.56 236 HIS A N 1
ATOM 775 C CA . HIS A 1 103 ? 9.838 102.504 54.299 1.00 28.92 236 HIS A CA 1
ATOM 776 C C . HIS A 1 103 ? 9.915 103.380 53.038 1.00 28.58 236 HIS A C 1
ATOM 777 O O . HIS A 1 103 ? 10.943 103.987 52.758 1.00 29.02 236 HIS A O 1
ATOM 784 N N . GLY A 1 104 ? 8.825 103.427 52.277 1.00 28.01 237 GLY A N 1
ATOM 785 C CA . GLY A 1 104 ? 8.775 104.212 51.042 1.00 27.47 237 GLY A CA 1
ATOM 786 C C . GLY A 1 104 ? 9.023 103.414 49.773 1.00 27.00 237 GLY A C 1
ATOM 787 O O . GLY A 1 104 ? 8.587 103.814 48.687 1.00 26.99 237 GLY A O 1
ATOM 788 N N . HIS A 1 105 ? 9.742 102.299 49.909 1.00 26.37 238 HIS A N 1
ATOM 789 C CA . HIS A 1 105 ? 9.959 101.362 48.810 1.00 25.85 238 HIS A CA 1
ATOM 790 C C . HIS A 1 105 ? 8.797 100.387 48.706 1.00 25.48 238 HIS A C 1
ATOM 791 O O . HIS A 1 105 ? 8.617 99.548 49.587 1.00 25.36 238 HIS A O 1
ATOM 798 N N . MET A 1 106 ? 8.024 100.478 47.627 1.00 25.27 239 MET A N 1
ATOM 799 C CA . MET A 1 106 ? 6.973 99.495 47.392 1.00 25.04 239 MET A CA 1
ATOM 800 C C . MET A 1 106 ? 7.619 98.190 46.968 1.00 24.21 239 MET A C 1
ATOM 801 O O . MET A 1 106 ? 8.434 98.168 46.055 1.00 24.52 239 MET A O 1
ATOM 806 N N . CYS A 1 107 ? 7.265 97.108 47.647 1.00 23.28 240 CYS A N 1
ATOM 807 C CA . CYS A 1 107 ? 7.830 95.802 47.321 1.00 22.26 240 CYS A CA 1
ATOM 808 C C . CYS A 1 107 ? 6.728 94.861 46.893 1.00 21.44 240 CYS A C 1
ATOM 809 O O . CYS A 1 107 ? 5.689 94.783 47.535 1.00 21.63 240 CYS A O 1
ATOM 812 N N . ILE A 1 108 ? 6.963 94.154 45.796 1.00 20.61 241 ILE A N 1
ATOM 813 C CA . ILE A 1 108 ? 5.986 93.222 45.247 1.00 19.79 241 ILE A CA 1
ATOM 814 C C . ILE A 1 108 ? 6.665 91.872 45.053 1.00 19.15 241 ILE A C 1
ATOM 815 O O . ILE A 1 108 ? 7.671 91.766 44.339 1.00 18.52 241 ILE A O 1
ATOM 820 N N . SER A 1 109 ? 6.112 90.855 45.707 1.00 18.67 242 SER A N 1
ATOM 821 C CA . SER A 1 109 ? 6.647 89.499 45.618 1.00 18.38 242 SER A CA 1
ATOM 822 C C . SER A 1 109 ? 5.949 88.750 44.491 1.00 18.02 242 SER A C 1
ATOM 823 O O . SER A 1 109 ? 4.718 88.606 44.504 1.00 17.89 242 SER A O 1
ATOM 826 N N . PHE A 1 110 ? 6.742 88.306 43.517 1.00 17.55 243 PHE A N 1
ATOM 827 C CA . PHE A 1 110 ? 6.262 87.567 42.351 1.00 17.53 243 PHE A CA 1
ATOM 828 C C . PHE A 1 110 ? 6.752 86.119 42.366 1.00 17.68 243 PHE A C 1
ATOM 829 O O . PHE A 1 110 ? 7.788 85.805 42.969 1.00 17.13 243 PHE A O 1
ATOM 837 N N . GLU A 1 111 ? 6.042 85.250 41.647 1.00 17.58 244 GLU A N 1
ATOM 838 C CA . GLU A 1 111 ? 6.587 83.938 41.288 1.00 18.00 244 GLU A CA 1
ATOM 839 C C . GLU A 1 111 ? 7.968 84.086 40.620 1.00 17.70 244 GLU A C 1
ATOM 840 O O . GLU A 1 111 ? 8.213 85.057 39.904 1.00 17.80 244 GLU A O 1
ATOM 846 N N . LEU A 1 112 ? 8.858 83.129 40.864 1.00 17.79 245 LEU A N 1
ATOM 847 C CA . LEU A 1 112 ? 10.195 83.153 40.280 1.00 17.71 245 LEU A CA 1
ATOM 848 C C . LEU A 1 112 ? 10.198 82.510 38.887 1.00 17.85 245 LEU A C 1
ATOM 849 O O . LEU A 1 112 ? 9.865 81.331 38.726 1.00 17.83 245 LEU A O 1
ATOM 854 N N . LEU A 1 113 ? 10.589 83.304 37.897 1.00 17.21 246 LEU A N 1
ATOM 855 C CA . LEU A 1 113 ? 10.653 82.875 36.504 1.00 17.05 246 LEU A CA 1
ATOM 856 C C . LEU A 1 113 ? 12.112 82.917 36.023 1.00 17.59 246 LEU A C 1
ATOM 857 O O . LEU A 1 113 ? 13.033 83.124 36.827 1.00 17.43 246 LEU A O 1
ATOM 862 N N . GLY A 1 114 ? 12.324 82.706 34.727 1.00 17.92 247 GLY A N 1
ATOM 863 C CA . GLY A 1 114 ? 13.672 82.742 34.139 1.00 18.75 247 GLY A CA 1
ATOM 864 C C . GLY A 1 114 ? 13.896 84.004 33.325 1.00 18.80 247 GLY A C 1
ATOM 865 O O . GLY A 1 114 ? 13.271 85.038 33.575 1.00 18.75 247 GLY A O 1
ATOM 866 N N . LEU A 1 115 ? 14.795 83.924 32.349 1.00 19.15 248 LEU A N 1
ATOM 867 C CA . LEU A 1 115 ? 15.117 85.072 31.510 1.00 19.44 248 LEU A CA 1
ATOM 868 C C . LEU A 1 115 ? 13.949 85.502 30.614 1.00 19.41 248 LEU A C 1
ATOM 869 O O . LEU A 1 115 ? 13.095 84.679 30.225 1.00 18.94 248 LEU A O 1
ATOM 874 N N . SER A 1 116 ? 13.934 86.794 30.285 1.00 18.84 249 SER A N 1
ATOM 875 C CA . SER A 1 116 ? 13.000 87.333 29.314 1.00 19.15 249 SER A CA 1
ATOM 876 C C . SER A 1 116 ? 13.307 86.806 27.927 1.00 18.85 249 SER A C 1
ATOM 877 O O . SER A 1 116 ? 14.445 86.415 27.624 1.00 18.74 249 SER A O 1
ATOM 880 N N . THR A 1 117 ? 12.289 86.811 27.078 1.00 18.46 250 THR A N 1
ATOM 881 C CA . THR A 1 117 ? 12.463 86.400 25.689 1.00 18.36 250 THR A CA 1
ATOM 882 C C . THR A 1 117 ? 13.460 87.309 24.958 1.00 18.82 250 THR A C 1
ATOM 883 O O . THR A 1 117 ? 14.109 86.876 23.995 1.00 18.81 250 THR A O 1
ATOM 887 N N . PHE A 1 118 ? 13.590 88.554 25.409 1.00 18.84 251 PHE A N 1
ATOM 888 C CA . PHE A 1 118 ? 14.601 89.437 24.821 1.00 19.66 251 PHE A CA 1
ATOM 889 C C . PHE A 1 118 ? 16.012 89.012 25.222 1.00 19.78 251 PHE A C 1
ATOM 890 O O . PHE A 1 118 ? 16.896 88.920 24.376 1.00 20.02 251 PHE A O 1
ATOM 898 N N . ASP A 1 119 ? 16.210 88.796 26.520 1.00 20.09 252 ASP A N 1
ATOM 899 C CA . ASP A 1 119 ? 17.526 88.444 27.051 1.00 21.13 252 ASP A CA 1
ATOM 900 C C . ASP A 1 119 ? 17.985 87.104 26.510 1.00 21.09 252 ASP A C 1
ATOM 901 O O . ASP A 1 119 ? 19.166 86.932 26.201 1.00 21.50 252 ASP A O 1
ATOM 906 N N . PHE A 1 120 ? 17.056 86.161 26.384 1.00 20.79 253 PHE A N 1
ATOM 907 C CA . PHE A 1 120 ? 17.383 84.881 25.757 1.00 20.82 253 PHE A CA 1
ATOM 908 C C . PHE A 1 120 ? 17.767 85.077 24.289 1.00 21.38 253 PHE A C 1
ATOM 909 O O . PHE A 1 120 ? 18.740 84.476 23.810 1.00 21.93 253 PHE A O 1
ATOM 917 N N . LEU A 1 121 ? 17.020 85.917 23.580 1.00 21.55 254 LEU A N 1
ATOM 918 C CA . LEU A 1 121 ? 17.327 86.187 22.174 1.00 22.22 254 LEU A CA 1
ATOM 919 C C . LEU A 1 121 ? 18.723 86.814 22.043 1.00 22.59 254 LEU A C 1
ATOM 920 O O . LEU A 1 121 ? 19.532 86.375 21.225 1.00 22.82 254 LEU A O 1
ATOM 925 N N . LYS A 1 122 ? 18.979 87.820 22.875 1.00 23.26 255 LYS A N 1
ATOM 926 C CA . LYS A 1 122 ? 20.262 88.520 22.942 1.00 24.25 255 LYS A CA 1
ATOM 927 C C . LYS A 1 122 ? 21.428 87.563 23.232 1.00 24.26 255 LYS A C 1
ATOM 928 O O . LYS A 1 122 ? 22.410 87.562 22.488 1.00 24.24 255 LYS A O 1
ATOM 934 N N . ASP A 1 123 ? 21.303 86.748 24.286 1.00 24.54 256 ASP A N 1
ATOM 935 C CA . ASP A 1 123 ? 22.309 85.735 24.652 1.00 25.34 256 ASP A CA 1
ATOM 936 C C . ASP A 1 123 ? 22.588 84.722 23.538 1.00 25.38 256 ASP A C 1
ATOM 937 O O . ASP A 1 123 ? 23.615 84.043 23.540 1.00 25.24 256 ASP A O 1
ATOM 942 N N . ASN A 1 124 ? 21.658 84.624 22.597 1.00 25.29 257 ASN A N 1
ATOM 943 C CA . ASN A 1 124 ? 21.768 83.722 21.461 1.00 25.63 257 ASN A CA 1
ATOM 944 C C . ASN A 1 124 ? 22.215 84.480 20.196 1.00 25.54 257 ASN A C 1
ATOM 945 O O . ASN A 1 124 ? 21.930 84.060 19.076 1.00 25.61 257 ASN A O 1
ATOM 950 N N . ASN A 1 125 ? 22.920 85.599 20.381 1.00 25.53 258 ASN A N 1
ATOM 951 C CA . ASN A 1 125 ? 23.397 86.433 19.262 1.00 25.71 258 ASN A CA 1
ATOM 952 C C . ASN A 1 125 ? 22.277 86.934 18.341 1.00 25.24 258 ASN A C 1
ATOM 953 O O . ASN A 1 125 ? 22.492 87.135 17.145 1.00 24.79 258 ASN A O 1
ATOM 958 N N . TYR A 1 126 ? 21.082 87.126 18.905 1.00 24.83 259 TYR A N 1
ATOM 959 C CA . TYR A 1 126 ? 19.901 87.537 18.130 1.00 24.43 259 TYR A CA 1
ATOM 960 C C . TYR A 1 126 ? 19.489 86.557 17.026 1.00 23.91 259 TYR A C 1
ATOM 961 O O . TYR A 1 126 ? 18.784 86.927 16.076 1.00 23.63 259 TYR A O 1
ATOM 970 N N . LEU A 1 127 ? 19.918 85.305 17.145 1.00 23.50 260 LEU A N 1
ATOM 971 C CA . LEU A 1 127 ? 19.464 84.286 16.207 1.00 22.89 260 LEU A CA 1
ATOM 972 C C . LEU A 1 127 ? 18.015 83.950 16.570 1.00 21.87 260 LEU A C 1
ATOM 973 O O . LEU A 1 127 ? 17.721 83.647 17.728 1.00 21.75 260 LEU A O 1
ATOM 978 N N . PRO A 1 128 ? 17.105 84.044 15.590 1.00 21.48 261 PRO A N 1
ATOM 979 C CA . PRO A 1 128 ? 15.663 83.933 15.879 1.00 20.50 261 PRO A CA 1
ATOM 980 C C . PRO A 1 128 ? 15.223 82.597 16.491 1.00 20.11 261 PRO A C 1
ATOM 981 O O . PRO A 1 128 ? 15.937 81.602 16.411 1.00 20.06 261 PRO A O 1
ATOM 985 N N . TYR A 1 129 ? 14.037 82.588 17.090 1.00 19.44 262 TYR A N 1
ATOM 986 C CA . TYR A 1 129 ? 13.424 81.366 17.587 1.00 19.07 262 TYR A CA 1
ATOM 987 C C . TYR A 1 129 ? 12.951 80.531 16.389 1.00 19.19 262 TYR A C 1
ATOM 988 O O . TYR A 1 129 ? 12.507 81.091 15.372 1.00 19.56 262 TYR A O 1
ATOM 997 N N . PRO A 1 130 ? 13.085 79.197 16.471 1.00 18.97 263 PRO A N 1
ATOM 998 C CA . PRO A 1 130 ? 12.572 78.408 15.352 1.00 18.91 263 PRO A CA 1
ATOM 999 C C . PRO A 1 130 ? 11.045 78.535 15.299 1.00 18.65 263 PRO A C 1
ATOM 1000 O O . PRO A 1 130 ? 10.430 78.902 16.301 1.00 17.87 263 PRO A O 1
ATOM 1004 N N . ILE A 1 131 ? 10.454 78.233 14.148 1.00 18.36 264 ILE A N 1
ATOM 1005 C CA . ILE A 1 131 ? 9.042 78.535 13.918 1.00 18.42 264 ILE A CA 1
ATOM 1006 C C . ILE A 1 131 ? 8.086 77.789 14.868 1.00 18.40 264 ILE A C 1
ATOM 1007 O O . ILE A 1 131 ? 7.053 78.338 15.253 1.00 17.89 264 ILE A O 1
ATOM 1012 N N . HIS A 1 132 ? 8.433 76.557 15.259 1.00 18.23 265 HIS A N 1
ATOM 1013 C CA . HIS A 1 132 ? 7.605 75.810 16.220 1.00 18.28 265 HIS A CA 1
ATOM 1014 C C . HIS A 1 132 ? 7.611 76.442 17.612 1.00 17.24 265 HIS A C 1
ATOM 1015 O O . HIS A 1 132 ? 6.631 76.358 18.327 1.00 17.21 265 HIS A O 1
ATOM 1022 N N . GLN A 1 133 ? 8.710 77.085 17.984 1.00 16.76 266 GLN A N 1
ATOM 1023 C CA . GLN A 1 133 ? 8.773 77.819 19.244 1.00 16.41 266 GLN A CA 1
ATOM 1024 C C . GLN A 1 133 ? 8.018 79.148 19.158 1.00 16.10 266 GLN A C 1
ATOM 1025 O O . GLN A 1 133 ? 7.279 79.495 20.084 1.00 15.66 266 GLN A O 1
ATOM 1031 N N . VAL A 1 134 ? 8.182 79.870 18.044 1.00 15.78 267 VAL A N 1
ATOM 1032 C CA . VAL A 1 134 ? 7.412 81.088 17.781 1.00 15.50 267 VAL A CA 1
ATOM 1033 C C . VAL A 1 134 ? 5.912 80.782 17.892 1.00 15.89 267 VAL A C 1
ATOM 1034 O O . VAL A 1 134 ? 5.149 81.568 18.457 1.00 15.92 267 VAL A O 1
ATOM 1038 N N . ARG A 1 135 ? 5.505 79.634 17.360 1.00 15.89 268 ARG A N 1
ATOM 1039 C CA . ARG A 1 135 ? 4.099 79.223 17.424 1.00 15.92 268 ARG A CA 1
ATOM 1040 C C . ARG A 1 135 ? 3.586 79.131 18.858 1.00 16.10 268 ARG A C 1
ATOM 1041 O O . ARG A 1 135 ? 2.521 79.676 19.159 1.00 15.89 268 ARG A O 1
ATOM 1049 N N . HIS A 1 136 ? 4.336 78.462 19.743 1.00 15.76 269 HIS A N 1
ATOM 1050 C CA . HIS A 1 136 ? 3.878 78.250 21.126 1.00 16.30 269 HIS A CA 1
ATOM 1051 C C . HIS A 1 136 ? 3.959 79.537 21.938 1.00 16.29 269 HIS A C 1
ATOM 1052 O O . HIS A 1 136 ? 3.053 79.854 22.704 1.00 15.92 269 HIS A O 1
ATOM 1059 N N . MET A 1 137 ? 5.038 80.288 21.734 1.00 16.05 270 MET A N 1
ATOM 1060 C CA . MET A 1 137 ? 5.243 81.561 22.421 1.00 15.93 270 MET A CA 1
ATOM 1061 C C . MET A 1 137 ? 4.178 82.565 22.033 1.00 15.46 270 MET A C 1
ATOM 1062 O O . MET A 1 137 ? 3.655 83.260 22.901 1.00 16.04 270 MET A O 1
ATOM 1067 N N . ALA A 1 138 ? 3.877 82.649 20.733 1.00 15.26 271 ALA A N 1
ATOM 1068 C CA . ALA A 1 138 ? 2.850 83.559 20.219 1.00 15.10 271 ALA A CA 1
ATOM 1069 C C . ALA A 1 138 ? 1.481 83.171 20.726 1.00 15.06 271 ALA A C 1
ATOM 1070 O O . ALA A 1 138 ? 0.677 84.032 21.082 1.00 15.17 271 ALA A O 1
ATOM 1072 N N . PHE A 1 139 ? 1.202 81.872 20.742 1.00 15.20 272 PHE A N 1
ATOM 1073 C CA . PHE A 1 139 ? -0.090 81.390 21.243 1.00 15.90 272 PHE A CA 1
ATOM 1074 C C . PHE A 1 139 ? -0.317 81.778 22.701 1.00 15.92 272 PHE A C 1
ATOM 1075 O O . PHE A 1 139 ? -1.399 82.233 23.070 1.00 16.38 272 PHE A O 1
ATOM 1083 N N . GLN A 1 140 ? 0.708 81.605 23.527 1.00 15.98 273 GLN A N 1
ATOM 1084 C CA . GLN A 1 140 ? 0.623 81.955 24.943 1.00 15.77 273 GLN A CA 1
ATOM 1085 C C . GLN A 1 140 ? 0.489 83.459 25.151 1.00 16.08 273 GLN A C 1
ATOM 1086 O O . GLN A 1 140 ? -0.263 83.902 26.028 1.00 16.35 273 GLN A O 1
ATOM 1092 N N . LEU A 1 141 ? 1.231 84.234 24.356 1.00 15.90 274 LEU A N 1
ATOM 1093 C CA . LEU A 1 141 ? 1.161 85.694 24.406 1.00 15.93 274 LEU A CA 1
ATOM 1094 C C . LEU A 1 141 ? -0.279 86.148 24.133 1.00 16.11 274 LEU A C 1
ATOM 1095 O O . LEU A 1 141 ? -0.833 86.991 24.856 1.00 15.56 274 LEU A O 1
ATOM 1100 N N . CYS A 1 142 ? -0.881 85.559 23.106 1.00 15.85 275 CYS A N 1
ATOM 1101 C CA . CYS A 1 142 ? -2.276 85.875 22.747 1.00 16.26 275 CYS A CA 1
ATOM 1102 C C . CYS A 1 142 ? -3.271 85.491 23.835 1.00 16.04 275 CYS A C 1
ATOM 1103 O O . CYS A 1 142 ? -4.197 86.263 24.103 1.00 15.61 275 CYS A O 1
ATOM 1106 N N . GLN A 1 143 ? -3.080 84.314 24.456 1.00 15.63 276 GLN A N 1
ATOM 1107 C CA . GLN A 1 143 ? -3.942 83.855 25.546 1.00 15.72 276 GLN A CA 1
ATOM 1108 C C . GLN A 1 143 ? -3.882 84.794 26.740 1.00 15.11 276 GLN A C 1
ATOM 1109 O O . GLN A 1 143 ? -4.909 85.157 27.305 1.00 14.34 276 GLN A O 1
ATOM 1115 N N . ALA A 1 144 ? -2.660 85.157 27.128 1.00 14.32 277 ALA A N 1
ATOM 1116 C CA . ALA A 1 144 ? -2.421 85.978 28.305 1.00 14.51 277 ALA A CA 1
ATOM 1117 C C . ALA A 1 144 ? -3.068 87.351 28.162 1.00 14.53 277 ALA A C 1
ATOM 1118 O O . ALA A 1 144 ? -3.680 87.871 29.101 1.00 15.32 277 ALA A O 1
ATOM 1120 N N . VAL A 1 145 ? -2.950 87.929 26.977 1.00 14.67 278 VAL A N 1
ATOM 1121 C CA . VAL A 1 145 ? -3.445 89.281 26.763 1.00 14.60 278 VAL A CA 1
ATOM 1122 C C . VAL A 1 145 ? -4.959 89.266 26.474 1.00 15.21 278 VAL A C 1
ATOM 1123 O O . VAL A 1 145 ? -5.662 90.207 26.837 1.00 15.08 278 VAL A O 1
ATOM 1127 N N . LYS A 1 146 ? -5.453 88.190 25.857 1.00 15.59 279 LYS A N 1
ATOM 1128 C CA . LYS A 1 146 ? -6.909 87.983 25.747 1.00 16.79 279 LYS A CA 1
ATOM 1129 C C . LYS A 1 146 ? -7.611 88.012 27.116 1.00 16.38 279 LYS A C 1
ATOM 1130 O O . LYS A 1 146 ? -8.668 88.617 27.265 1.00 16.92 279 LYS A O 1
ATOM 1136 N N . PHE A 1 147 ? -7.031 87.326 28.097 1.00 16.49 280 PHE A N 1
ATOM 1137 C CA . PHE A 1 147 ? -7.498 87.372 29.475 1.00 16.56 280 PHE A CA 1
ATOM 1138 C C . PHE A 1 147 ? -7.585 88.816 29.984 1.00 16.19 280 PHE A C 1
ATOM 1139 O O . PHE A 1 147 ? -8.600 89.213 30.572 1.00 16.08 280 PHE A O 1
ATOM 1147 N N . LEU A 1 148 ? -6.535 89.597 29.748 1.00 15.63 281 LEU A N 1
ATOM 1148 C CA . LEU A 1 148 ? -6.551 91.020 30.100 1.00 16.16 281 LEU A CA 1
ATOM 1149 C C . LEU A 1 148 ? -7.692 91.743 29.398 1.00 16.09 281 LEU A C 1
ATOM 1150 O O . LEU A 1 148 ? -8.475 92.421 30.047 1.00 17.18 281 LEU A O 1
ATOM 1155 N N . HIS A 1 149 ? -7.797 91.567 28.081 1.00 16.40 282 HIS A N 1
ATOM 1156 C CA . HIS A 1 149 ? -8.821 92.243 27.287 1.00 17.34 282 HIS A CA 1
ATOM 1157 C C . HIS A 1 149 ? -10.238 91.837 27.694 1.00 18.14 282 HIS A C 1
ATOM 1158 O O . HIS A 1 149 ? -11.161 92.648 27.616 1.00 18.91 282 HIS A O 1
ATOM 1165 N N . ASP A 1 150 ? -10.384 90.590 28.132 1.00 18.39 283 ASP A N 1
ATOM 1166 C CA . ASP A 1 150 ? -11.651 90.057 28.645 1.00 18.94 283 ASP A CA 1
ATOM 1167 C C . ASP A 1 150 ? -12.037 90.726 29.949 1.00 18.93 283 ASP A C 1
ATOM 1168 O O . ASP A 1 150 ? -13.206 90.742 30.325 1.00 19.12 283 ASP A O 1
ATOM 1173 N N . ASN A 1 151 ? -11.043 91.269 30.637 1.00 18.89 284 ASN A N 1
ATOM 1174 C CA . ASN A 1 151 ? -11.259 91.882 31.927 1.00 19.05 284 ASN A CA 1
ATOM 1175 C C . ASN A 1 151 ? -11.071 93.389 31.921 1.00 18.63 284 ASN A C 1
ATOM 1176 O O . ASN A 1 151 ? -10.648 93.975 32.919 1.00 18.71 284 ASN A O 1
ATOM 1181 N N . LYS A 1 152 ? -11.400 94.004 30.784 1.00 18.37 285 LYS A N 1
ATOM 1182 C CA . LYS A 1 152 ? -11.379 95.460 30.617 1.00 18.39 285 LYS A CA 1
ATOM 1183 C C . LYS A 1 152 ? -10.018 96.069 30.923 1.00 18.02 285 LYS A C 1
ATOM 1184 O O . LYS A 1 152 ? -9.936 97.147 31.503 1.00 17.77 285 LYS A O 1
ATOM 1190 N N . LEU A 1 153 ? -8.956 95.374 30.528 1.00 18.08 286 LEU A N 1
ATOM 1191 C CA . LEU A 1 153 ? -7.592 95.878 30.695 1.00 17.46 286 LEU A CA 1
ATOM 1192 C C . LEU A 1 153 ? -6.855 95.940 29.361 1.00 17.04 286 LEU A C 1
ATOM 1193 O O . LEU A 1 153 ? -7.130 95.159 28.446 1.00 17.01 286 LEU A O 1
ATOM 1198 N N . THR A 1 154 ? -5.933 96.895 29.253 1.00 16.55 287 THR A N 1
ATOM 1199 C CA . THR A 1 154 ? -5.007 96.966 28.124 1.00 15.57 287 THR A CA 1
ATOM 1200 C C . THR A 1 154 ? -3.634 97.056 28.771 1.00 15.56 287 THR A C 1
ATOM 1201 O O . THR A 1 154 ? -3.444 97.821 29.720 1.00 15.81 287 THR A O 1
ATOM 1205 N N . HIS A 1 155 ? -2.704 96.232 28.301 1.00 15.31 288 HIS A N 1
ATOM 1206 C CA . HIS A 1 155 ? -1.366 96.175 28.900 1.00 15.25 288 HIS A CA 1
ATOM 1207 C C . HIS A 1 155 ? -0.579 97.439 28.555 1.00 15.45 288 HIS A C 1
ATOM 1208 O O . HIS A 1 155 ? -0.005 98.097 29.439 1.00 16.27 288 HIS A O 1
ATOM 1215 N N . THR A 1 156 ? -0.572 97.749 27.257 1.00 15.14 289 THR A N 1
ATOM 1216 C CA . THR A 1 156 ? 0.001 98.952 26.635 1.00 15.80 289 THR A CA 1
ATOM 1217 C C . THR A 1 156 ? 1.513 98.940 26.461 1.00 16.53 289 THR A C 1
ATOM 1218 O O . THR A 1 156 ? 2.027 99.776 25.728 1.00 17.10 289 THR A O 1
ATOM 1222 N N . ASP A 1 157 ? 2.218 98.022 27.112 1.00 16.59 290 ASP A N 1
ATOM 1223 C CA . ASP A 1 157 ? 3.690 98.015 27.026 1.00 17.44 290 ASP A CA 1
ATOM 1224 C C . ASP A 1 157 ? 4.260 96.613 26.784 1.00 17.32 290 ASP A C 1
ATOM 1225 O O . ASP A 1 157 ? 5.248 96.190 27.411 1.00 18.00 290 ASP A O 1
ATOM 1230 N N . LEU A 1 158 ? 3.637 95.901 25.853 1.00 16.96 291 LEU A N 1
ATOM 1231 C CA . LEU A 1 158 ? 4.086 94.560 25.484 1.00 16.43 291 LEU A CA 1
ATOM 1232 C C . LEU A 1 158 ? 5.310 94.678 24.588 1.00 16.47 291 LEU A C 1
ATOM 1233 O O . LEU A 1 158 ? 5.325 95.460 23.635 1.00 16.22 291 LEU A O 1
ATOM 1238 N N . LYS A 1 159 ? 6.333 93.902 24.929 1.00 16.66 292 LYS A N 1
ATOM 1239 C CA . LYS A 1 159 ? 7.610 93.850 24.216 1.00 17.37 292 LYS A CA 1
ATOM 1240 C C . LYS A 1 159 ? 8.374 92.621 24.727 1.00 17.32 292 LYS A C 1
ATOM 1241 O O . LYS A 1 159 ? 8.066 92.114 25.806 1.00 17.28 292 LYS A O 1
ATOM 1247 N N . PRO A 1 160 ? 9.379 92.136 23.970 1.00 17.93 293 PRO A N 1
ATOM 1248 C CA . PRO A 1 160 ? 10.050 90.899 24.390 1.00 17.83 293 PRO A CA 1
ATOM 1249 C C . PRO A 1 160 ? 10.630 90.917 25.811 1.00 18.19 293 PRO A C 1
ATOM 1250 O O . PRO A 1 160 ? 10.708 89.853 26.450 1.00 17.84 293 PRO A O 1
ATOM 1254 N N . GLU A 1 161 ? 11.023 92.096 26.299 1.00 18.33 294 GLU A N 1
ATOM 1255 C CA . GLU A 1 161 ? 11.532 92.243 27.677 1.00 19.29 294 GLU A CA 1
ATOM 1256 C C . GLU A 1 161 ? 10.467 91.970 28.744 1.00 19.09 294 GLU A C 1
ATOM 1257 O O . GLU A 1 161 ? 10.792 91.646 29.892 1.00 19.31 294 GLU A O 1
ATOM 1263 N N . ASN A 1 162 ? 9.198 92.112 28.376 1.00 18.84 295 ASN A N 1
ATOM 1264 C CA . ASN A 1 162 ? 8.116 91.918 29.339 1.00 18.46 295 ASN A CA 1
ATOM 1265 C C . ASN A 1 162 ? 7.397 90.584 29.215 1.00 18.27 295 ASN A C 1
ATOM 1266 O O . ASN A 1 162 ? 6.283 90.410 29.718 1.00 18.22 295 ASN A O 1
ATOM 1271 N N . ILE A 1 163 ? 8.048 89.648 28.537 1.00 18.14 296 ILE A N 1
ATOM 1272 C CA . ILE A 1 163 ? 7.554 88.288 28.402 1.00 16.81 296 ILE A CA 1
ATOM 1273 C C . ILE A 1 163 ? 8.709 87.398 28.857 1.00 16.90 296 ILE A C 1
ATOM 1274 O O . ILE A 1 163 ? 9.755 87.367 28.203 1.00 16.43 296 ILE A O 1
ATOM 1279 N N . LEU A 1 164 ? 8.541 86.703 29.986 1.00 16.70 297 LEU A N 1
ATOM 1280 C CA . LEU A 1 164 ? 9.622 85.858 30.505 1.00 16.94 297 LEU A CA 1
ATOM 1281 C C . LEU A 1 164 ? 9.319 84.388 30.326 1.00 17.02 297 LEU A C 1
ATOM 1282 O O . LEU A 1 164 ? 8.162 83.957 30.470 1.00 16.95 297 LEU A O 1
ATOM 1287 N N . PHE A 1 165 ? 10.358 83.620 30.020 1.00 16.46 298 PHE A N 1
ATOM 1288 C CA . PHE A 1 165 ? 10.271 82.168 30.123 1.00 16.75 298 PHE A CA 1
ATOM 1289 C C . PHE A 1 165 ? 10.089 81.777 31.583 1.00 16.95 298 PHE A C 1
ATOM 1290 O O . PHE A 1 165 ? 10.727 82.348 32.481 1.00 16.99 298 PHE A O 1
ATOM 1298 N N . VAL A 1 166 ? 9.205 80.812 31.816 1.00 17.45 299 VAL A N 1
ATOM 1299 C CA . VAL A 1 166 ? 9.017 80.217 33.143 1.00 17.42 299 VAL A CA 1
ATOM 1300 C C . VAL A 1 166 ? 10.352 79.625 33.624 1.00 18.15 299 VAL A C 1
ATOM 1301 O O . VAL A 1 166 ? 10.754 79.811 34.788 1.00 17.76 299 VAL A O 1
ATOM 1305 N N . ASN A 1 167 ? 11.027 78.940 32.705 1.00 18.21 300 ASN A N 1
ATOM 1306 C CA . ASN A 1 167 ? 12.367 78.413 32.908 1.00 19.34 300 ASN A CA 1
ATOM 1307 C C . ASN A 1 167 ? 13.138 78.529 31.595 1.00 19.89 300 ASN A C 1
ATOM 1308 O O . ASN A 1 167 ? 12.730 77.972 30.562 1.00 19.80 300 ASN A O 1
ATOM 1313 N N . SER A 1 168 ? 14.250 79.253 31.642 1.00 20.86 301 SER A N 1
ATOM 1314 C CA . SER A 1 168 ? 15.071 79.493 30.461 1.00 22.16 301 SER A CA 1
ATOM 1315 C C . SER A 1 168 ? 16.280 78.544 30.308 1.00 23.26 301 SER A C 1
ATOM 1316 O O . SER A 1 168 ? 17.240 78.889 29.630 1.00 23.37 301 SER A O 1
ATOM 1319 N N . ASP A 1 169 ? 16.226 77.362 30.928 1.00 24.92 302 ASP A N 1
ATOM 1320 C CA . ASP A 1 169 ? 17.243 76.330 30.686 1.00 26.76 302 ASP A CA 1
ATOM 1321 C C . ASP A 1 169 ? 17.191 75.937 29.218 1.00 27.46 302 ASP A C 1
ATOM 1322 O O . ASP A 1 169 ? 16.107 75.833 28.627 1.00 26.39 302 ASP A O 1
ATOM 1327 N N . TYR A 1 170 ? 18.364 75.700 28.643 1.00 28.67 303 TYR A N 1
ATOM 1328 C CA . TYR A 1 170 ? 18.473 75.454 27.214 1.00 30.82 303 TYR A CA 1
ATOM 1329 C C . TYR A 1 170 ? 19.384 74.284 26.867 1.00 32.01 303 TYR A C 1
ATOM 1330 O O . TYR A 1 170 ? 20.085 73.746 27.731 1.00 31.98 303 TYR A O 1
ATOM 1339 N N . GLU A 1 171 ? 19.366 73.906 25.590 1.00 33.54 304 GLU A N 1
ATOM 1340 C CA . GLU A 1 171 ? 20.348 72.979 25.045 1.00 35.51 304 GLU A CA 1
ATOM 1341 C C . GLU A 1 171 ? 20.923 73.535 23.749 1.00 36.17 304 GLU A C 1
ATOM 1342 O O . GLU A 1 171 ? 20.261 74.289 23.033 1.00 35.83 304 GLU A O 1
ATOM 1348 N N . LEU A 1 172 ? 22.172 73.184 23.463 1.00 37.34 305 LEU A N 1
ATOM 1349 C CA . LEU A 1 172 ? 22.799 73.602 22.218 1.00 38.58 305 LEU A CA 1
ATOM 1350 C C . LEU A 1 172 ? 22.299 72.737 21.070 1.00 39.39 305 LEU A C 1
ATOM 1351 O O . LEU A 1 172 ? 22.379 71.507 21.115 1.00 39.83 305 LEU A O 1
ATOM 1356 N N . THR A 1 173 ? 21.748 73.395 20.060 1.00 40.39 306 THR A N 1
ATOM 1357 C CA . THR A 1 173 ? 21.334 72.738 18.837 1.00 41.57 306 THR A CA 1
ATOM 1358 C C . THR A 1 173 ? 22.151 73.331 17.695 1.00 41.90 306 THR A C 1
ATOM 1359 O O . THR A 1 173 ? 22.582 74.484 17.767 1.00 42.00 306 THR A O 1
ATOM 1363 N N . TYR A 1 174 ? 22.379 72.541 16.652 1.00 42.23 307 TYR A N 1
ATOM 1364 C CA . TYR A 1 174 ? 23.113 73.032 15.501 1.00 42.67 307 TYR A CA 1
ATOM 1365 C C . TYR A 1 174 ? 22.166 73.413 14.372 1.00 43.20 307 TYR A C 1
ATOM 1366 O O . TYR A 1 174 ? 21.252 72.659 14.022 1.00 43.09 307 TYR A O 1
ATOM 1375 N N . ASN A 1 175 ? 22.391 74.602 13.821 1.00 43.79 308 ASN A N 1
ATOM 1376 C CA . ASN A 1 175 ? 21.630 75.084 12.684 1.00 44.39 308 ASN A CA 1
ATOM 1377 C C . ASN A 1 175 ? 22.460 74.930 11.416 1.00 44.72 308 ASN A C 1
ATOM 1378 O O . ASN A 1 175 ? 23.391 75.701 11.178 1.00 44.64 308 ASN A O 1
ATOM 1383 N N . LEU A 1 176 ? 22.108 73.923 10.616 1.00 45.23 309 LEU A N 1
ATOM 1384 C CA . LEU A 1 176 ? 22.816 73.585 9.377 1.00 45.78 309 LEU A CA 1
ATOM 1385 C C . LEU A 1 176 ? 22.798 74.725 8.353 1.00 46.00 309 LEU A C 1
ATOM 1386 O O . LEU A 1 176 ? 23.810 75.001 7.711 1.00 46.02 309 LEU A O 1
ATOM 1391 N N . GLU A 1 177 ? 21.650 75.383 8.216 1.00 46.47 310 GLU A N 1
ATOM 1392 C CA . GLU A 1 177 ? 21.492 76.492 7.271 1.00 46.86 310 GLU A CA 1
ATOM 1393 C C . GLU A 1 177 ? 22.427 77.658 7.599 1.00 46.74 310 GLU A C 1
ATOM 1394 O O . GLU A 1 177 ? 23.029 78.254 6.698 1.00 46.76 310 GLU A O 1
ATOM 1400 N N . LYS A 1 178 ? 22.566 77.952 8.891 1.00 46.43 311 LYS A N 1
ATOM 1401 C CA . LYS A 1 178 ? 23.367 79.084 9.353 1.00 46.46 311 LYS A CA 1
ATOM 1402 C C . LYS A 1 178 ? 24.800 78.723 9.774 1.00 46.27 311 LYS A C 1
ATOM 1403 O O . LYS A 1 178 ? 25.605 79.614 10.056 1.00 46.26 311 LYS A O 1
ATOM 1409 N N . LYS A 1 179 ? 25.103 77.423 9.809 1.00 46.02 312 LYS A N 1
ATOM 1410 C CA . LYS A 1 179 ? 26.432 76.903 10.178 1.00 45.66 312 LYS A CA 1
ATOM 1411 C C . LYS A 1 179 ? 26.906 77.388 11.549 1.00 45.15 312 LYS A C 1
ATOM 1412 O O . LYS A 1 179 ? 28.091 77.669 11.744 1.00 45.38 312 LYS A O 1
ATOM 1418 N N . ARG A 1 180 ? 25.975 77.490 12.493 1.00 44.34 313 ARG A N 1
ATOM 1419 C CA . ARG A 1 180 ? 26.270 77.988 13.831 1.00 43.63 313 ARG A CA 1
ATOM 1420 C C . ARG A 1 180 ? 25.539 77.142 14.868 1.00 42.65 313 ARG A C 1
ATOM 1421 O O . ARG A 1 180 ? 24.520 76.522 14.567 1.00 42.34 313 ARG A O 1
ATOM 1429 N N . ASP A 1 181 ? 26.071 77.125 16.086 1.00 41.62 314 ASP A N 1
ATOM 1430 C CA . ASP A 1 181 ? 25.361 76.587 17.238 1.00 40.82 314 ASP A CA 1
ATOM 1431 C C . ASP A 1 181 ? 24.286 77.569 17.671 1.00 39.89 314 ASP A C 1
ATOM 1432 O O . ASP A 1 181 ? 24.488 78.784 17.624 1.00 39.56 314 ASP A O 1
ATOM 1437 N N . GLU A 1 182 ? 23.148 77.037 18.098 1.00 38.87 315 GLU A N 1
ATOM 1438 C CA . GLU A 1 182 ? 22.082 77.863 18.659 1.00 37.77 315 GLU A CA 1
ATOM 1439 C C . GLU A 1 182 ? 21.660 77.347 20.021 1.00 36.51 315 GLU A C 1
ATOM 1440 O O . GLU A 1 182 ? 21.643 76.139 20.252 1.00 36.43 315 GLU A O 1
ATOM 1446 N N . ARG A 1 183 ? 21.337 78.268 20.925 1.00 35.05 316 ARG A N 1
ATOM 1447 C CA . ARG A 1 183 ? 20.781 77.902 22.222 1.00 33.48 316 ARG A CA 1
ATOM 1448 C C . ARG A 1 183 ? 19.295 77.657 22.029 1.00 32.20 316 ARG A C 1
ATOM 1449 O O . ARG A 1 183 ? 18.586 78.513 21.500 1.00 32.04 316 ARG A O 1
ATOM 1457 N N . SER A 1 184 ? 18.833 76.484 22.442 1.00 30.27 317 SER A N 1
ATOM 1458 C CA . SER A 1 184 ? 17.432 76.124 22.275 1.00 28.76 317 SER A CA 1
ATOM 1459 C C . SER A 1 184 ? 16.771 75.924 23.628 1.00 27.19 317 SER A C 1
ATOM 1460 O O . SER A 1 184 ? 17.084 74.973 24.345 1.00 26.82 317 SER A O 1
ATOM 1463 N N . VAL A 1 185 ? 15.863 76.835 23.972 1.00 25.61 318 VAL A N 1
ATOM 1464 C CA . VAL A 1 185 ? 15.159 76.771 25.250 1.00 24.04 318 VAL A CA 1
ATOM 1465 C C . VAL A 1 185 ? 14.435 75.421 25.334 1.00 23.04 318 VAL A C 1
ATOM 1466 O O . VAL A 1 185 ? 13.814 74.988 24.364 1.00 21.94 318 VAL A O 1
ATOM 1470 N N . LYS A 1 186 ? 14.568 74.745 26.473 1.00 22.28 319 LYS A N 1
ATOM 1471 C CA . LYS A 1 186 ? 13.988 73.416 26.664 1.00 22.33 319 LYS A CA 1
ATOM 1472 C C . LYS A 1 186 ? 12.461 73.495 26.711 1.00 21.86 319 LYS A C 1
ATOM 1473 O O . LYS A 1 186 ? 11.775 72.632 26.177 1.00 21.59 319 LYS A O 1
ATOM 1479 N N . SER A 1 187 ? 11.947 74.543 27.347 1.00 21.49 320 SER A N 1
ATOM 1480 C CA . SER A 1 187 ? 10.502 74.742 27.488 1.00 21.14 320 SER A CA 1
ATOM 1481 C C . SER A 1 187 ? 10.140 76.167 27.106 1.00 20.61 320 SER A C 1
ATOM 1482 O O . SER A 1 187 ? 10.739 77.125 27.601 1.00 20.59 320 SER A O 1
ATOM 1485 N N . THR A 1 188 ? 9.153 76.300 26.226 1.00 19.79 321 THR A N 1
ATOM 1486 C CA . THR A 1 188 ? 8.726 77.610 25.734 1.00 18.85 321 THR A CA 1
ATOM 1487 C C . THR A 1 188 ? 7.586 78.240 26.543 1.00 17.78 321 THR A C 1
ATOM 1488 O O . THR A 1 188 ? 6.982 79.225 26.106 1.00 17.88 321 THR A O 1
ATOM 1492 N N . ALA A 1 189 ? 7.280 77.676 27.708 1.00 16.98 322 ALA A N 1
ATOM 1493 C CA . ALA A 1 189 ? 6.314 78.289 28.616 1.00 16.62 322 ALA A CA 1
ATOM 1494 C C . ALA A 1 189 ? 6.751 79.714 28.968 1.00 15.98 322 ALA A C 1
ATOM 1495 O O . ALA A 1 189 ? 7.914 79.952 29.287 1.00 16.10 322 ALA A O 1
ATOM 1497 N N . VAL A 1 190 ? 5.823 80.660 28.884 1.00 15.82 323 VAL A N 1
ATOM 1498 C CA . VAL A 1 190 ? 6.121 82.080 29.149 1.00 14.98 323 VAL A CA 1
ATOM 1499 C C . VAL A 1 190 ? 5.047 82.716 30.021 1.00 15.32 323 VAL A C 1
ATOM 1500 O O . VAL A 1 190 ? 3.941 82.162 30.155 1.00 14.48 323 VAL A O 1
ATOM 1504 N N . ARG A 1 191 ? 5.382 83.872 30.606 1.00 15.10 324 ARG A N 1
ATOM 1505 C CA . ARG A 1 191 ? 4.413 84.721 31.311 1.00 15.30 324 ARG A CA 1
ATOM 1506 C C . ARG A 1 191 ? 4.600 86.176 30.905 1.00 15.65 324 ARG A C 1
ATOM 1507 O O . ARG A 1 191 ? 5.724 86.645 30.704 1.00 14.80 324 ARG A O 1
ATOM 1515 N N . VAL A 1 192 ? 3.489 86.895 30.797 1.00 16.05 325 VAL A N 1
ATOM 1516 C CA . VAL A 1 192 ? 3.538 88.340 30.606 1.00 16.14 325 VAL A CA 1
ATOM 1517 C C . VAL A 1 192 ? 3.734 89.015 31.962 1.00 16.27 325 VAL A C 1
ATOM 1518 O O . VAL A 1 192 ? 3.004 88.732 32.908 1.00 16.33 325 VAL A O 1
ATOM 1522 N N . VAL A 1 193 ? 4.724 89.905 32.051 1.00 16.45 326 VAL A N 1
ATOM 1523 C CA . VAL A 1 193 ? 4.993 90.633 33.299 1.00 16.25 326 VAL A CA 1
ATOM 1524 C C . VAL A 1 193 ? 4.857 92.152 33.087 1.00 16.38 326 VAL A C 1
ATOM 1525 O O . VAL A 1 193 ? 4.508 92.594 31.993 1.00 16.38 326 VAL A O 1
ATOM 1529 N N . ASP A 1 194 ? 5.163 92.921 34.135 1.00 16.55 327 ASP A N 1
ATOM 1530 C CA . ASP A 1 194 ? 5.179 94.399 34.144 1.00 17.22 327 ASP A CA 1
ATOM 1531 C C . ASP A 1 194 ? 3.840 95.055 33.820 1.00 17.20 327 ASP A C 1
ATOM 1532 O O . ASP A 1 194 ? 3.612 95.497 32.689 1.00 17.47 327 ASP A O 1
ATOM 1537 N N . PHE A 1 195 ? 2.979 95.125 34.833 1.00 16.71 328 PHE A N 1
ATOM 1538 C CA . PHE A 1 195 ? 1.646 95.709 34.704 1.00 16.61 328 PHE A CA 1
ATOM 1539 C C . PHE A 1 195 ? 1.593 97.166 35.181 1.00 16.54 328 PHE A C 1
ATOM 1540 O O . PHE A 1 195 ? 0.517 97.736 35.417 1.00 16.31 328 PHE A O 1
ATOM 1548 N N . GLY A 1 196 ? 2.779 97.760 35.291 1.00 16.33 329 GLY A N 1
ATOM 1549 C CA . GLY A 1 196 ? 2.941 99.171 35.647 1.00 16.85 329 GLY A CA 1
ATOM 1550 C C . GLY A 1 196 ? 2.263 100.142 34.687 1.00 17.04 329 GLY A C 1
ATOM 1551 O O . GLY A 1 196 ? 1.96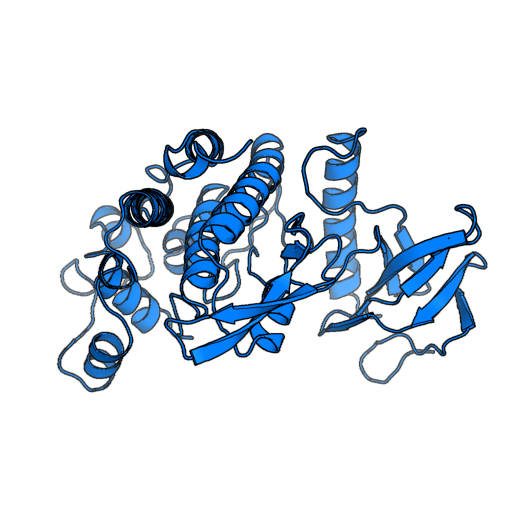3 101.266 35.063 1.00 17.64 329 GLY A O 1
ATOM 1552 N N . SER A 1 197 ? 2.026 99.722 33.446 1.00 16.94 330 SER A N 1
ATOM 1553 C CA . SER A 1 197 ? 1.404 100.610 32.462 1.00 17.10 330 SER A CA 1
ATOM 1554 C C . SER A 1 197 ? -0.027 100.204 32.101 1.00 17.32 330 SER A C 1
ATOM 1555 O O . SER A 1 197 ? -0.674 100.884 31.312 1.00 17.35 330 SER A O 1
ATOM 1558 N N . ALA A 1 198 ? -0.501 99.094 32.670 1.00 17.14 331 ALA A N 1
ATOM 1559 C CA . ALA A 1 198 ? -1.799 98.516 32.316 1.00 17.40 331 ALA A CA 1
ATOM 1560 C C . ALA A 1 198 ? -2.949 99.424 32.726 1.00 17.87 331 ALA A C 1
ATOM 1561 O O . ALA A 1 198 ? -2.932 100.009 33.812 1.00 18.70 331 ALA A O 1
ATOM 1563 N N . THR A 1 199 ? -3.947 99.535 31.854 1.00 18.23 332 THR A N 1
ATOM 1564 C CA . THR A 1 199 ? -5.008 100.535 32.029 1.00 18.53 332 THR A CA 1
ATOM 1565 C C . THR A 1 199 ? -6.385 99.895 31.928 1.00 18.50 332 THR A C 1
ATOM 1566 O O . THR A 1 199 ? -6.664 99.159 30.980 1.00 18.76 332 THR A O 1
ATOM 1570 N N . PHE A 1 200 ? -7.240 100.169 32.910 1.00 19.56 333 PHE A N 1
ATOM 1571 C CA . PHE A 1 200 ? -8.637 99.733 32.863 1.00 20.72 333 PHE A CA 1
ATOM 1572 C C . PHE A 1 200 ? -9.430 100.630 31.923 1.00 21.92 333 PHE A C 1
ATOM 1573 O O . PHE A 1 200 ? -9.125 101.824 31.796 1.00 22.09 333 PHE A O 1
ATOM 1581 N N . ASP A 1 201 ? -10.457 100.062 31.287 1.00 22.49 334 ASP A N 1
ATOM 1582 C CA . ASP A 1 201 ? -11.328 100.800 30.372 1.00 23.86 334 ASP A CA 1
ATOM 1583 C C . ASP A 1 201 ? -11.803 102.143 30.932 1.00 24.82 334 ASP A C 1
ATOM 1584 O O . ASP A 1 201 ? -11.807 103.148 30.214 1.00 24.58 334 ASP A O 1
ATOM 1589 N N . HIS A 1 202 ? -12.173 102.143 32.217 1.00 26.30 335 HIS A N 1
ATOM 1590 C CA . HIS A 1 202 ? -12.786 103.295 32.900 1.00 27.62 335 HIS A CA 1
ATOM 1591 C C . HIS A 1 202 ? -11.772 104.310 33.437 1.00 27.89 335 HIS A C 1
ATOM 1592 O O . HIS A 1 202 ? -12.141 105.389 33.902 1.00 28.24 335 HIS A O 1
ATOM 1599 N N . GLU A 1 203 ? -10.497 103.954 33.373 1.00 27.96 336 GLU A N 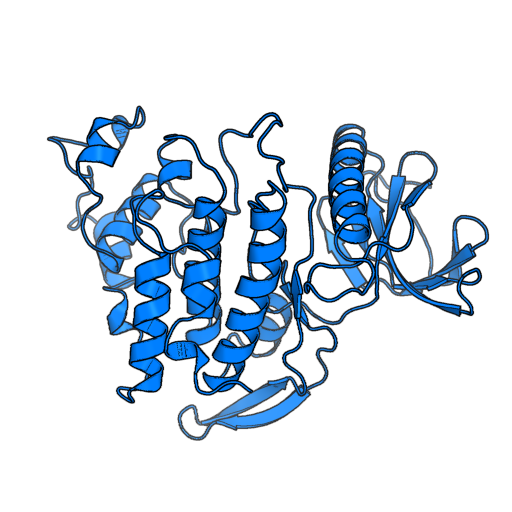1
ATOM 1600 C CA . GLU A 1 203 ? -9.431 104.721 34.000 1.00 27.93 336 GLU A CA 1
ATOM 1601 C C . GLU A 1 203 ? -8.867 105.781 33.041 1.00 27.53 336 GLU A C 1
ATOM 1602 O O . GLU A 1 203 ? -9.030 105.666 31.827 1.00 26.74 336 GLU A O 1
ATOM 1608 N N . HIS A 1 204 ? -8.231 106.818 33.593 1.00 27.00 337 HIS A N 1
ATOM 1609 C CA . HIS A 1 204 ? -7.546 107.824 32.776 1.00 26.75 337 HIS A CA 1
ATOM 1610 C C . HIS A 1 204 ? -6.519 107.143 31.871 1.00 26.34 337 HIS A C 1
ATOM 1611 O O . HIS A 1 204 ? -5.712 106.326 32.333 1.00 26.18 337 HIS A O 1
ATOM 1618 N N . HIS A 1 205 ? -6.574 107.466 30.582 1.00 25.28 338 HIS A N 1
ATOM 1619 C CA . HIS A 1 205 ? -5.647 106.907 29.604 1.00 24.55 338 HIS 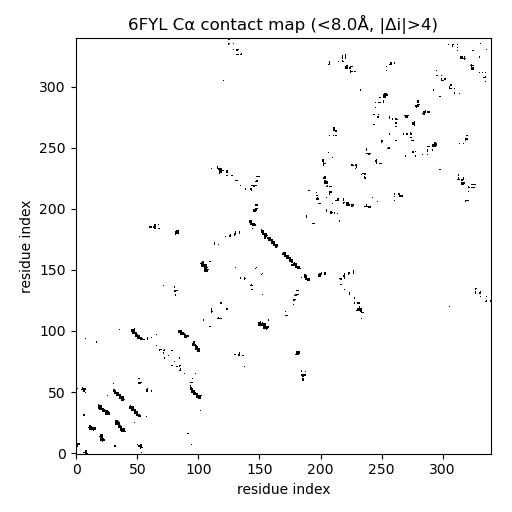A CA 1
ATOM 1620 C C . HIS A 1 205 ? -4.533 107.905 29.335 1.00 24.23 338 HIS A C 1
ATOM 1621 O O . HIS A 1 205 ? -4.813 109.068 29.052 1.00 23.89 338 HIS A O 1
ATOM 1628 N N . SER A 1 206 ? -3.278 107.463 29.424 1.00 23.76 339 SER A N 1
ATOM 1629 C CA . SER A 1 206 ? -2.157 108.288 28.976 1.00 23.97 339 SER A CA 1
ATOM 1630 C C . SER A 1 206 ? -2.314 108.532 27.482 1.00 23.80 339 SER A C 1
ATOM 1631 O O . SER A 1 206 ? -2.827 107.675 26.761 1.00 24.06 339 SER A O 1
ATOM 1634 N N . THR A 1 207 ? -1.874 109.696 27.015 1.00 23.71 340 THR A N 1
ATOM 1635 C CA . THR A 1 207 ? -1.962 110.008 25.590 1.00 23.71 340 THR A CA 1
ATOM 1636 C C . THR A 1 207 ? -1.045 109.106 24.761 1.00 23.15 340 THR A C 1
ATOM 1637 O O . THR A 1 207 ? -1.505 108.426 23.852 1.00 23.51 340 THR A O 1
ATOM 1641 N N . ILE A 1 208 ? 0.244 109.087 25.091 1.00 22.59 341 ILE A N 1
ATOM 1642 C CA . ILE A 1 208 ? 1.185 108.215 24.405 1.00 22.20 341 ILE A CA 1
ATOM 1643 C C . ILE A 1 208 ? 1.442 106.989 25.293 1.00 21.65 341 ILE A C 1
ATOM 1644 O O . ILE A 1 208 ? 1.675 107.135 26.499 1.00 21.70 341 ILE A O 1
ATOM 1649 N N . VAL A 1 209 ? 1.359 105.798 24.701 1.00 20.33 342 VAL A N 1
ATOM 1650 C CA . VAL A 1 209 ? 1.685 104.532 25.384 1.00 19.41 342 VAL A CA 1
ATOM 1651 C C . VAL A 1 209 ? 2.588 103.653 24.527 1.00 18.94 342 VAL A C 1
ATOM 1652 O O . VAL A 1 209 ? 2.780 103.930 23.333 1.00 19.17 342 VAL A O 1
ATOM 1656 N N . SER A 1 210 ? 3.118 102.592 25.145 1.00 18.45 343 SER A N 1
ATOM 1657 C CA . SER A 1 210 ? 3.977 101.587 24.503 1.00 18.23 343 SER A CA 1
ATOM 1658 C C . SER A 1 210 ? 5.370 102.123 24.255 1.00 18.52 343 SER A C 1
ATOM 1659 O O . SER A 1 210 ? 5.566 103.326 24.034 1.00 18.87 343 SER A O 1
ATOM 1662 N N . THR A 1 211 ? 6.325 101.205 24.277 1.00 18.71 344 THR A N 1
ATOM 1663 C CA . THR A 1 211 ? 7.690 101.485 23.883 1.00 18.86 344 THR A CA 1
ATOM 1664 C C . THR A 1 211 ? 7.656 101.712 22.372 1.00 19.05 344 THR A C 1
ATOM 1665 O O . THR A 1 211 ? 7.009 100.968 21.634 1.00 18.42 344 THR A O 1
ATOM 1669 N N . ARG A 1 212 ? 8.340 102.767 21.944 1.00 18.80 345 ARG A N 1
ATOM 1670 C CA . ARG A 1 212 ? 8.419 103.203 20.553 1.00 19.08 345 ARG A CA 1
ATOM 1671 C C . ARG A 1 212 ? 8.237 102.092 19.492 1.00 18.74 345 ARG A C 1
ATOM 1672 O O . ARG A 1 212 ? 7.296 102.144 18.689 1.00 18.10 345 ARG A O 1
ATOM 1680 N N . HIS A 1 213 ? 9.107 101.081 19.501 1.00 18.13 346 HIS A N 1
ATOM 1681 C CA . HIS A 1 213 ? 9.102 100.052 18.442 1.00 18.19 346 HIS A CA 1
ATOM 1682 C C . HIS A 1 213 ? 7.779 99.283 18.343 1.00 17.29 346 HIS A C 1
ATOM 1683 O O . HIS A 1 213 ? 7.440 98.756 17.273 1.00 16.88 346 HIS A O 1
ATOM 1690 N N . TYR A 1 214 ? 7.031 99.255 19.447 1.00 16.42 347 TYR A N 1
ATOM 1691 C CA . TYR A 1 214 ? 5.832 98.402 19.579 1.00 16.00 347 TYR A CA 1
ATOM 1692 C C . TYR A 1 214 ? 4.550 99.221 19.546 1.00 16.22 347 TYR A C 1
ATOM 1693 O O . TYR A 1 214 ? 3.455 98.707 19.767 1.00 16.14 347 TYR A O 1
ATOM 1702 N N . ARG A 1 215 ? 4.701 100.499 19.220 1.00 16.43 348 ARG A N 1
ATOM 1703 C CA . ARG A 1 215 ? 3.623 101.466 19.336 1.00 16.44 348 ARG A CA 1
ATOM 1704 C C . ARG A 1 215 ? 2.716 101.483 18.094 1.00 16.22 348 ARG A C 1
ATOM 1705 O O . ARG A 1 215 ? 3.189 101.555 16.966 1.00 16.27 348 ARG A O 1
ATOM 1713 N N . ALA A 1 216 ? 1.410 101.393 18.336 1.00 16.02 349 ALA A N 1
ATOM 1714 C CA . ALA A 1 216 ? 0.376 101.334 17.305 1.00 16.16 349 ALA A CA 1
ATOM 1715 C C . ALA A 1 216 ? 0.167 102.688 16.603 1.00 15.98 349 ALA A C 1
ATOM 1716 O O . ALA A 1 216 ? 0.353 103.724 17.227 1.00 16.52 349 ALA A O 1
ATOM 1718 N N . PRO A 1 217 ? -0.236 102.680 15.311 1.00 16.28 350 PRO A N 1
ATOM 1719 C CA . PRO A 1 217 ? -0.427 103.925 14.558 1.00 16.39 350 PRO A CA 1
ATOM 1720 C C . PRO A 1 217 ? -1.494 104.861 15.149 1.00 16.91 350 PRO A C 1
ATOM 1721 O O . PRO A 1 217 ? -1.305 106.073 15.132 1.00 16.73 350 PRO A O 1
ATOM 1725 N N . GLU A 1 218 ? -2.585 104.304 15.676 1.00 17.06 351 GLU A N 1
ATOM 1726 C CA . GLU A 1 218 ? -3.603 105.106 16.356 1.00 17.31 351 GLU A CA 1
ATOM 1727 C C . GLU A 1 218 ? -3.046 105.834 17.592 1.00 17.63 351 GLU A C 1
ATOM 1728 O O . GLU A 1 218 ? -3.555 106.894 17.971 1.00 18.28 351 GLU A O 1
ATOM 1734 N N . VAL A 1 219 ? -1.996 105.284 18.200 1.00 17.74 352 VAL A N 1
ATOM 1735 C CA . VAL A 1 219 ? -1.334 105.942 19.325 1.00 17.83 352 VAL A CA 1
ATOM 1736 C C . VAL A 1 219 ? -0.473 107.102 18.819 1.00 17.61 352 VAL A C 1
ATOM 1737 O O . VAL A 1 219 ? -0.584 108.216 19.325 1.00 16.54 352 VAL A O 1
ATOM 1741 N N . ILE A 1 220 ? 0.376 106.832 17.823 1.00 18.24 353 ILE A N 1
ATOM 1742 C CA . ILE A 1 220 ? 1.196 107.870 17.184 1.00 18.39 353 ILE A CA 1
ATOM 1743 C C . ILE A 1 220 ? 0.314 109.032 16.703 1.00 19.00 353 ILE A C 1
ATOM 1744 O O . ILE A 1 220 ? 0.652 110.201 16.900 1.00 18.86 353 ILE A O 1
ATOM 1749 N N . LEU A 1 221 ? -0.828 108.695 16.106 1.00 18.85 354 LEU A N 1
ATOM 1750 C CA . LEU A 1 221 ? -1.687 109.703 15.474 1.00 19.30 354 LEU A CA 1
ATOM 1751 C C . LEU A 1 221 ? -2.711 110.297 16.437 1.00 19.33 354 LEU A C 1
ATOM 1752 O O . LEU A 1 221 ? -3.554 111.118 16.038 1.00 19.30 354 LEU A O 1
ATOM 1757 N N . GLU A 1 222 ? -2.626 109.880 17.704 1.00 19.43 355 GLU A N 1
ATOM 1758 C CA . GLU A 1 222 ? -3.503 110.358 18.775 1.00 19.93 355 GLU A CA 1
ATOM 1759 C C . GLU A 1 222 ? -4.982 110.272 18.405 1.00 19.78 355 GLU A C 1
ATOM 1760 O O . GLU A 1 222 ? -5.743 111.224 18.600 1.00 18.71 355 GLU A O 1
ATOM 1766 N N . LEU A 1 223 ? -5.380 109.117 17.879 1.00 19.89 356 LEU A N 1
ATOM 1767 C CA . LEU A 1 223 ? -6.762 108.888 17.474 1.00 20.59 356 LEU A CA 1
ATOM 1768 C C . LEU A 1 223 ? -7.610 108.263 18.580 1.00 20.82 356 LEU A C 1
ATOM 1769 O O . LEU A 1 223 ? -8.808 108.002 18.382 1.00 22.14 356 LEU A O 1
ATOM 1774 N N . GLY A 1 224 ? -6.998 108.047 19.743 1.00 20.43 357 GLY A N 1
ATOM 1775 C CA . GLY A 1 224 ? -7.603 107.264 20.816 1.00 19.40 357 GLY A CA 1
ATOM 1776 C C . GLY A 1 224 ? -7.107 105.828 20.703 1.00 18.68 357 GLY A C 1
ATOM 1777 O O . GLY A 1 224 ? -6.855 105.334 19.609 1.00 17.76 357 GLY A O 1
ATOM 1778 N N . TRP A 1 225 ? -6.938 105.161 21.837 1.00 18.09 358 TRP A N 1
ATOM 1779 C CA . TRP A 1 225 ? -6.483 103.780 21.817 1.00 17.43 358 TRP A CA 1
ATOM 1780 C C . TRP A 1 225 ? -7.216 102.965 22.871 1.00 17.32 358 TRP A C 1
ATOM 1781 O O . TRP A 1 225 ? -7.697 103.507 23.874 1.00 17.21 358 TRP A O 1
ATOM 1792 N N . SER A 1 226 ? -7.294 101.662 22.637 1.00 16.93 359 SER A N 1
ATOM 1793 C CA . SER A 1 226 ? -7.825 100.722 23.618 1.00 17.32 359 SER A CA 1
ATOM 1794 C C . SER A 1 226 ? -7.145 99.376 23.410 1.00 17.08 359 SER A C 1
ATOM 1795 O O . SER A 1 226 ? -5.962 99.336 23.056 1.00 17.19 359 SER A O 1
ATOM 1798 N N . GLN A 1 227 ? -7.874 98.283 23.640 1.00 17.13 360 GLN A N 1
ATOM 1799 C CA . GLN A 1 227 ? -7.315 96.926 23.512 1.00 16.85 360 GLN A CA 1
ATOM 1800 C C . GLN A 1 227 ? -6.534 96.676 22.202 1.00 16.35 360 GLN A C 1
ATOM 1801 O O . GLN A 1 227 ? -5.447 96.100 22.249 1.00 16.63 360 GLN A O 1
ATOM 1807 N N . PRO A 1 228 ? -7.061 97.129 21.039 1.00 15.83 361 PRO A N 1
ATOM 1808 C CA . PRO A 1 228 ? -6.373 96.832 19.779 1.00 15.30 361 PRO A CA 1
ATOM 1809 C C . PRO A 1 228 ? -4.893 97.259 19.719 1.00 15.00 361 PRO A C 1
ATOM 1810 O O . PRO A 1 228 ? -4.119 96.638 19.003 1.00 14.19 361 PRO A O 1
ATOM 1814 N N . CYS A 1 229 ? -4.497 98.283 20.470 1.00 15.38 362 CYS A N 1
ATOM 1815 C CA . CYS A 1 229 ? -3.080 98.693 20.460 1.00 15.93 362 CYS A CA 1
ATOM 1816 C C . CYS A 1 229 ? -2.153 97.600 21.006 1.00 16.51 362 CYS A C 1
ATOM 1817 O O . CYS A 1 229 ? -0.990 97.527 20.595 1.00 16.18 362 CYS A O 1
ATOM 1820 N N . ASP A 1 230 ? -2.663 96.748 21.910 1.00 16.00 363 ASP A N 1
ATOM 1821 C CA . ASP A 1 230 ? -1.905 95.584 22.356 1.00 16.14 363 ASP A CA 1
ATOM 1822 C C . ASP A 1 230 ? -1.677 94.614 21.196 1.00 15.93 363 ASP A C 1
ATOM 1823 O O . ASP A 1 230 ? -0.623 94.008 21.096 1.00 16.14 363 ASP A O 1
ATOM 1828 N N . VAL A 1 231 ? -2.671 94.472 20.326 1.00 15.93 364 VAL A N 1
ATOM 1829 C CA . VAL A 1 231 ? -2.580 93.504 19.230 1.00 15.66 364 VAL A CA 1
ATOM 1830 C C . VAL A 1 231 ? -1.486 93.926 18.237 1.00 15.60 364 VAL A C 1
ATOM 1831 O O . VAL A 1 231 ? -0.709 93.087 17.749 1.00 15.49 364 VAL A O 1
ATOM 1835 N N . TRP A 1 232 ? -1.424 95.224 17.945 1.00 15.23 365 TRP A N 1
ATOM 1836 C CA . TRP A 1 232 ? -0.326 95.756 17.144 1.00 15.48 365 TRP A CA 1
ATOM 1837 C C . TRP A 1 232 ? 1.039 95.380 17.748 1.00 15.14 365 TRP A C 1
ATOM 1838 O O . TRP A 1 232 ? 1.907 94.865 17.035 1.00 15.86 365 TRP A O 1
ATOM 1849 N N . SER A 1 233 ? 1.230 95.649 19.043 1.00 14.55 366 SER A N 1
ATOM 1850 C CA . SER A 1 233 ? 2.495 95.306 19.716 1.00 14.50 366 SER A CA 1
ATOM 1851 C C . SER A 1 233 ? 2.820 93.827 19.550 1.00 14.17 366 SER A C 1
ATOM 1852 O O . SER A 1 233 ? 3.968 93.465 19.293 1.00 13.50 366 SER A O 1
ATOM 1855 N N . ILE A 1 234 ? 1.805 92.984 19.724 1.00 13.41 367 ILE A N 1
ATOM 1856 C CA . ILE A 1 234 ? 1.957 91.538 19.595 1.00 13.93 367 ILE A CA 1
ATOM 1857 C C . ILE A 1 234 ? 2.425 91.152 18.185 1.00 14.37 367 ILE A C 1
ATOM 1858 O O . ILE A 1 234 ? 3.295 90.305 18.036 1.00 15.12 367 ILE A O 1
ATOM 1863 N N . GLY A 1 235 ? 1.851 91.781 17.167 1.00 14.57 368 GLY A N 1
ATOM 1864 C CA . GLY A 1 235 ? 2.295 91.567 15.794 1.00 15.30 368 GLY A CA 1
ATOM 1865 C C . GLY A 1 235 ? 3.788 91.835 15.669 1.00 15.59 368 GLY A C 1
ATOM 1866 O O . GLY A 1 235 ? 4.525 91.020 15.111 1.00 14.74 368 GLY A O 1
ATOM 1867 N N . CYS A 1 236 ? 4.218 92.971 16.217 1.00 15.66 369 CYS A N 1
ATOM 1868 C CA . CYS A 1 236 ? 5.622 93.397 16.191 1.00 16.48 369 CYS A CA 1
ATOM 1869 C C . CYS A 1 236 ? 6.529 92.421 16.930 1.00 16.64 369 CYS A C 1
ATOM 1870 O O . CYS A 1 236 ? 7.638 92.135 16.474 1.00 17.27 369 CYS A O 1
ATOM 1873 N N . ILE A 1 237 ? 6.060 91.935 18.078 1.00 16.36 370 ILE A N 1
ATOM 1874 C CA . ILE A 1 237 ? 6.810 90.971 18.901 1.00 16.28 370 ILE A CA 1
ATOM 1875 C C . ILE A 1 237 ? 7.008 89.615 18.186 1.00 16.51 370 ILE A C 1
ATOM 1876 O O . ILE A 1 237 ? 8.103 89.040 18.202 1.00 15.07 370 ILE A O 1
ATOM 1881 N N . ILE A 1 238 ? 5.936 89.110 17.581 1.00 16.45 371 ILE A N 1
ATOM 1882 C CA . ILE A 1 238 ? 5.968 87.817 16.887 1.00 16.68 371 ILE A CA 1
ATOM 1883 C C . ILE A 1 238 ? 6.958 87.875 15.720 1.00 17.28 371 ILE A C 1
ATOM 1884 O O . ILE A 1 238 ? 7.745 86.933 15.510 1.00 17.65 371 ILE A O 1
ATOM 1889 N N . PHE A 1 239 ? 6.942 88.992 14.990 1.00 16.86 372 PHE A N 1
ATOM 1890 C CA . PHE A 1 239 ? 7.901 89.235 13.911 1.00 17.45 372 PHE A CA 1
ATOM 1891 C C . PHE A 1 239 ? 9.343 89.200 14.431 1.00 17.19 372 PHE A C 1
ATOM 1892 O O . PHE A 1 239 ? 10.215 88.590 13.818 1.00 17.04 372 PHE A O 1
ATOM 1900 N N . GLU A 1 240 ? 9.569 89.860 15.567 1.00 17.01 373 GLU A N 1
ATOM 1901 C CA . GLU A 1 240 ? 10.888 89.930 16.183 1.00 17.29 373 GLU A CA 1
ATOM 1902 C C . GLU A 1 240 ? 11.379 88.550 16.651 1.00 17.21 373 GLU A C 1
ATOM 1903 O O . GLU A 1 240 ? 12.573 88.260 16.588 1.00 16.79 373 GLU A O 1
ATOM 1909 N N . TYR A 1 241 ? 10.463 87.706 17.113 1.00 17.16 374 TYR A N 1
ATOM 1910 C CA . TYR A 1 241 ? 10.802 86.316 17.473 1.00 18.12 374 TYR A CA 1
ATOM 1911 C C . TYR A 1 241 ? 11.243 85.500 16.250 1.00 18.64 374 TYR A C 1
ATOM 1912 O O . TYR A 1 241 ? 12.129 84.635 16.350 1.00 18.75 374 TYR A O 1
ATOM 1921 N N . TYR A 1 242 ? 10.617 85.776 15.107 1.00 18.87 375 TYR A N 1
ATOM 1922 C CA . TYR A 1 242 ? 10.828 84.995 13.881 1.00 19.84 375 TYR A CA 1
ATOM 1923 C C . TYR A 1 242 ? 12.077 85.405 13.090 1.00 20.00 375 TYR A C 1
ATOM 1924 O O . TYR A 1 242 ? 12.733 84.550 12.504 1.00 19.95 375 TYR A O 1
ATOM 1933 N N . VAL A 1 243 ? 12.395 86.698 13.073 1.00 20.75 376 VAL A N 1
ATOM 1934 C CA . VAL A 1 243 ? 13.592 87.197 12.371 1.00 21.37 376 VAL A CA 1
ATOM 1935 C C . VAL A 1 243 ? 14.738 87.589 13.306 1.00 21.57 376 VAL A C 1
ATOM 1936 O O . VAL A 1 243 ? 15.898 87.598 12.893 1.00 21.80 376 VAL A O 1
ATOM 1940 N N . GLY A 1 244 ? 14.413 87.934 14.551 1.00 21.60 377 GLY A N 1
ATOM 1941 C CA . GLY A 1 244 ? 15.431 88.236 15.557 1.00 22.07 377 GLY A CA 1
ATOM 1942 C C . GLY A 1 244 ? 15.773 89.706 15.729 1.00 22.05 377 GLY A C 1
ATOM 1943 O O . GLY A 1 244 ? 16.476 90.073 16.671 1.00 21.76 377 GLY A O 1
ATOM 1944 N N . PHE A 1 245 ? 15.292 90.548 14.819 1.00 22.31 378 PHE A N 1
ATOM 1945 C CA . PHE A 1 245 ? 15.469 91.997 14.957 1.00 22.47 378 PHE A CA 1
ATOM 1946 C C . PHE A 1 245 ? 14.112 92.702 15.006 1.00 22.02 378 PHE A C 1
ATOM 1947 O O . PHE A 1 245 ? 13.103 92.146 14.566 1.00 21.67 378 PHE A O 1
ATOM 1955 N N . THR A 1 246 ? 14.102 93.916 15.555 1.00 21.64 379 THR A N 1
ATOM 1956 C CA A THR A 1 246 ? 12.875 94.706 15.703 0.50 21.34 379 THR A CA 1
ATOM 1957 C CA B THR A 1 246 ? 12.858 94.672 15.702 0.50 21.50 379 THR A CA 1
ATOM 1958 C C . THR A 1 246 ? 12.319 95.133 14.346 1.00 21.22 379 THR A C 1
ATOM 1959 O O . THR A 1 246 ? 13.081 95.533 13.455 1.00 20.88 379 THR A O 1
ATOM 1966 N N . LEU A 1 247 ? 10.997 95.054 14.193 1.00 20.66 380 LEU A N 1
ATOM 1967 C CA . LEU A 1 247 ? 10.329 95.481 12.967 1.00 20.69 380 LEU A CA 1
ATOM 1968 C C . LEU A 1 247 ? 10.510 96.982 12.658 1.00 20.74 380 LEU A C 1
ATOM 1969 O O . LEU A 1 247 ? 10.835 97.349 11.526 1.00 20.52 380 LEU A O 1
ATOM 1974 N N . PHE A 1 248 ? 10.298 97.834 13.662 1.00 20.83 381 PHE A N 1
ATOM 1975 C CA . PHE A 1 248 ? 10.403 99.281 13.496 1.00 21.09 381 PHE A CA 1
ATOM 1976 C C . PHE A 1 248 ? 11.557 99.861 14.307 1.00 22.09 381 PHE A C 1
ATOM 1977 O O . PHE A 1 248 ? 11.400 100.186 15.488 1.00 22.41 381 PHE A O 1
ATOM 1985 N N . GLN A 1 249 ? 12.717 99.987 13.668 1.00 22.85 382 GLN A N 1
ATOM 1986 C CA . GLN A 1 249 ? 13.903 100.510 14.341 1.00 23.97 382 GLN A CA 1
ATOM 1987 C C . GLN A 1 249 ? 14.077 101.995 14.024 1.00 24.15 382 GLN A C 1
ATOM 1988 O O . GLN A 1 249 ? 14.736 102.374 13.051 1.00 24.10 382 GLN A O 1
ATOM 1994 N N . THR A 1 250 ? 13.455 102.824 14.852 1.00 24.47 383 THR A N 1
ATOM 1995 C CA . THR A 1 250 ? 13.362 104.260 14.620 1.00 24.82 383 THR A CA 1
ATOM 1996 C C . THR A 1 250 ? 13.026 104.920 15.943 1.00 24.92 383 THR A C 1
ATOM 1997 O O . THR A 1 250 ? 12.512 104.260 16.846 1.00 25.23 383 THR A O 1
ATOM 2001 N N . HIS A 1 251 ? 13.333 106.206 16.075 1.00 25.13 384 HIS A N 1
ATOM 2002 C CA . HIS A 1 251 ? 12.911 106.972 17.248 1.00 25.29 384 HIS A CA 1
ATOM 2003 C C . HIS A 1 251 ? 12.276 108.292 16.819 1.00 24.49 384 HIS A C 1
ATOM 2004 O O . HIS A 1 251 ? 12.222 109.258 17.591 1.00 24.76 384 HIS A O 1
ATOM 2011 N N . ASP A 1 252 ? 11.768 108.301 15.589 1.00 23.10 385 ASP A N 1
ATOM 2012 C CA . ASP A 1 252 ? 11.142 109.478 14.985 1.00 22.50 385 ASP A CA 1
ATOM 2013 C C . ASP A 1 252 ? 9.753 109.130 14.443 1.00 21.67 385 ASP A C 1
ATOM 2014 O O . ASP A 1 252 ? 9.607 108.192 13.654 1.00 22.06 385 ASP A O 1
ATOM 2019 N N . ASN A 1 253 ? 8.740 109.886 14.863 1.00 21.01 386 ASN A N 1
ATOM 2020 C CA . ASN A 1 253 ? 7.360 109.678 14.398 1.00 20.17 386 ASN A CA 1
ATOM 2021 C C . ASN A 1 253 ? 7.203 109.582 12.872 1.00 20.16 386 ASN A C 1
ATOM 2022 O O . ASN A 1 253 ? 6.645 108.599 12.357 1.00 19.30 386 ASN A O 1
ATOM 2027 N N . ARG A 1 254 ? 7.688 110.597 12.150 1.00 19.50 387 ARG A N 1
ATOM 2028 C CA . ARG A 1 254 ? 7.525 110.634 10.685 1.00 19.93 387 ARG A CA 1
ATOM 2029 C C . ARG A 1 254 ? 8.249 109.469 10.002 1.00 19.54 387 ARG A C 1
ATOM 2030 O O . ARG A 1 254 ? 7.691 108.827 9.108 1.00 19.27 387 ARG A O 1
ATOM 2038 N N . GLU A 1 255 ? 9.489 109.199 10.421 1.00 19.73 388 GLU A N 1
ATOM 2039 C CA . GLU A 1 255 ? 10.214 108.022 9.929 1.00 19.56 388 GLU A CA 1
ATOM 2040 C C . GLU A 1 255 ? 9.473 106.714 10.252 1.00 19.33 388 GLU A C 1
ATOM 2041 O O . GLU A 1 255 ? 9.422 105.803 9.417 1.00 19.77 388 GLU A O 1
ATOM 2047 N N . HIS A 1 256 ? 8.891 106.633 11.448 1.00 18.60 389 HIS A N 1
ATOM 2048 C CA . HIS A 1 256 ? 8.139 105.453 11.876 1.00 18.15 389 HIS A CA 1
ATOM 2049 C C . HIS A 1 256 ? 6.962 105.231 10.942 1.00 17.89 389 HIS A C 1
ATOM 2050 O O . HIS A 1 256 ? 6.719 104.110 10.496 1.00 17.94 389 HIS A O 1
ATOM 2057 N N . LEU A 1 257 ? 6.246 106.315 10.649 1.00 17.93 390 LEU A N 1
ATOM 2058 C CA . LEU A 1 257 ? 5.123 106.289 9.721 1.00 17.88 390 LEU A CA 1
ATOM 2059 C C . LEU A 1 257 ? 5.548 105.899 8.306 1.00 18.06 390 LEU A C 1
ATOM 2060 O O . LEU A 1 257 ? 4.830 105.167 7.627 1.00 18.33 390 LEU A O 1
ATOM 2065 N N . ALA A 1 258 ? 6.730 106.352 7.881 1.00 17.76 391 ALA A N 1
ATOM 2066 C CA . ALA A 1 258 ? 7.246 106.000 6.561 1.00 17.94 391 ALA A CA 1
ATOM 2067 C C . ALA A 1 258 ? 7.628 104.520 6.499 1.00 17.81 391 ALA A C 1
ATOM 2068 O O . ALA A 1 258 ? 7.456 103.877 5.467 1.00 17.53 391 ALA A O 1
ATOM 2070 N N . MET A 1 259 ? 8.146 104.001 7.613 1.00 18.25 392 MET A N 1
ATOM 2071 C CA . MET A 1 259 ? 8.490 102.583 7.747 1.00 18.64 392 MET A CA 1
ATOM 2072 C C . MET A 1 259 ? 7.239 101.711 7.689 1.00 18.58 392 MET A C 1
ATOM 2073 O O . MET A 1 259 ? 7.215 100.689 6.993 1.00 18.43 392 MET A O 1
ATOM 2078 N N . MET A 1 260 ? 6.191 102.135 8.398 1.00 18.51 393 MET A N 1
ATOM 2079 C CA . MET A 1 260 ? 4.889 101.471 8.290 1.00 18.18 393 MET A CA 1
ATOM 2080 C C . MET A 1 260 ? 4.426 101.395 6.835 1.00 18.06 393 MET A C 1
ATOM 2081 O O . MET A 1 260 ? 4.000 100.332 6.366 1.00 18.02 393 MET A O 1
ATOM 2086 N N . GLU A 1 261 ? 4.528 102.507 6.108 1.00 18.03 394 GLU A N 1
ATOM 2087 C CA . GLU A 1 261 ? 4.074 102.524 4.709 1.00 18.64 394 GLU A CA 1
ATOM 2088 C C . GLU A 1 261 ? 4.886 101.609 3.788 1.00 18.73 394 GLU A C 1
ATOM 2089 O O . GLU A 1 261 ? 4.326 100.960 2.910 1.00 19.40 394 GLU A O 1
ATOM 2095 N N . ARG A 1 262 ? 6.198 101.568 3.990 1.00 19.10 395 ARG A N 1
ATOM 2096 C CA . ARG A 1 262 ? 7.060 100.684 3.223 1.00 19.69 395 ARG A CA 1
ATOM 2097 C C . ARG A 1 262 ? 6.795 99.202 3.519 1.00 19.58 395 ARG A C 1
ATOM 2098 O O . ARG A 1 262 ? 6.804 98.368 2.611 1.00 20.13 395 ARG A O 1
ATOM 2106 N N . ILE A 1 263 ? 6.564 98.877 4.787 1.00 19.34 396 ILE A N 1
ATOM 2107 C CA . ILE A 1 263 ? 6.360 97.489 5.201 1.00 19.04 396 ILE A CA 1
ATOM 2108 C C . ILE A 1 263 ? 4.932 97.023 4.921 1.00 19.30 396 ILE A C 1
ATOM 2109 O O . ILE A 1 263 ? 4.710 95.877 4.510 1.00 19.02 396 ILE A O 1
ATOM 2114 N N . LEU A 1 264 ? 3.968 97.919 5.124 1.00 19.64 397 LEU A N 1
ATOM 2115 C CA . LEU A 1 264 ? 2.553 97.526 5.135 1.00 20.12 397 LEU A CA 1
ATOM 2116 C C . LEU A 1 264 ? 1.706 98.158 4.036 1.00 20.64 397 LEU A C 1
ATOM 2117 O O . LEU A 1 264 ? 0.548 97.775 3.855 1.00 21.62 397 LEU A O 1
ATOM 2122 N N . GLY A 1 265 ? 2.263 99.122 3.305 1.00 20.74 398 GLY A N 1
ATOM 2123 C CA . GLY A 1 265 ? 1.474 99.871 2.316 1.00 20.61 398 GLY A CA 1
ATOM 2124 C C . GLY A 1 265 ? 0.907 101.147 2.924 1.00 20.41 398 GLY A C 1
ATOM 2125 O O . GLY A 1 265 ? 1.074 101.386 4.122 1.00 20.23 398 GLY A O 1
ATOM 2126 N N . PRO A 1 266 ? 0.207 101.965 2.113 1.00 20.59 399 PRO A N 1
ATOM 2127 C CA . PRO A 1 266 ? -0.179 103.321 2.561 1.00 20.42 399 PRO A CA 1
ATOM 2128 C C . PRO A 1 266 ? -1.142 103.334 3.752 1.00 20.42 399 PRO A C 1
ATOM 2129 O O . PRO A 1 266 ? -1.999 102.453 3.868 1.00 20.13 399 PRO A O 1
ATOM 2133 N N . ILE A 1 267 ? -0.986 104.337 4.619 1.00 20.25 400 ILE A N 1
ATOM 2134 C CA . ILE A 1 267 ? -1.890 104.571 5.742 1.00 20.40 400 ILE A CA 1
ATOM 2135 C C . ILE A 1 267 ? -3.285 104.882 5.177 1.00 20.33 400 ILE A C 1
ATOM 2136 O O . ILE A 1 267 ? -3.397 105.637 4.212 1.00 20.69 400 ILE A O 1
ATOM 2141 N N . PRO A 1 268 ? -4.347 104.293 5.761 1.00 20.13 401 PRO A N 1
ATOM 2142 C CA . PRO A 1 268 ? -5.711 104.585 5.311 1.00 20.38 401 PRO A CA 1
ATOM 2143 C C . PRO A 1 268 ? -6.036 106.076 5.377 1.00 20.58 401 PRO A C 1
ATOM 2144 O O . PRO A 1 268 ? -5.693 106.742 6.355 1.00 19.86 401 PRO A O 1
ATOM 2148 N N . SER A 1 269 ? -6.708 106.587 4.345 1.00 21.12 402 SER A N 1
ATOM 2149 C CA . SER A 1 269 ? -7.049 108.014 4.280 1.00 21.93 402 SER A CA 1
ATOM 2150 C C . SER A 1 269 ? -7.913 108.503 5.450 1.00 21.68 402 SER A C 1
ATOM 2151 O O . SER A 1 269 ? -7.795 109.661 5.855 1.00 21.67 402 SER A O 1
ATOM 2154 N N . ARG A 1 270 ? -8.780 107.639 5.987 1.00 22.12 403 ARG A N 1
ATOM 2155 C CA . ARG A 1 270 ? -9.623 108.025 7.127 1.00 21.71 403 ARG A CA 1
ATOM 2156 C C . ARG A 1 270 ? -8.769 108.414 8.332 1.00 21.34 403 ARG A C 1
ATOM 2157 O O . ARG A 1 270 ? -9.058 109.403 9.020 1.00 20.60 403 ARG A O 1
ATOM 2165 N N . MET A 1 271 ? -7.710 107.649 8.579 1.00 20.75 404 MET A N 1
ATOM 2166 C CA . MET A 1 271 ? -6.830 107.938 9.712 1.00 20.47 404 MET A CA 1
ATOM 2167 C C . MET A 1 271 ? -6.064 109.244 9.491 1.00 19.99 404 MET A C 1
ATOM 2168 O O . MET A 1 271 ? -5.875 110.023 10.428 1.00 19.55 404 MET A O 1
ATOM 2173 N N . ILE A 1 272 ? -5.655 109.480 8.249 1.00 19.82 405 ILE A N 1
ATOM 2174 C CA . ILE A 1 272 ? -4.968 110.720 7.861 1.00 19.60 405 ILE A CA 1
ATOM 2175 C C . ILE A 1 272 ? -5.903 111.931 8.007 1.00 20.07 405 ILE A C 1
ATOM 2176 O O . ILE A 1 272 ? -5.513 112.964 8.557 1.00 19.84 405 ILE A O 1
ATOM 2181 N N . ARG A 1 273 ? -7.138 111.774 7.534 1.00 20.22 406 ARG A N 1
ATOM 2182 C CA . ARG A 1 273 ? -8.176 112.806 7.629 1.00 20.86 406 ARG A CA 1
ATOM 2183 C C . ARG A 1 273 ? -8.483 113.173 9.090 1.00 20.60 406 ARG A C 1
ATOM 2184 O O . ARG A 1 273 ? -8.652 114.351 9.421 1.00 20.69 406 ARG A O 1
ATOM 2192 N N . LYS A 1 274 ? -8.537 112.157 9.951 1.00 20.15 407 LYS A N 1
ATOM 2193 C CA . LYS A 1 274 ? -8.971 112.303 11.339 1.00 20.59 407 LYS A CA 1
ATOM 2194 C C . LYS A 1 274 ? -7.896 112.821 12.309 1.00 19.41 407 LYS A C 1
ATOM 2195 O O . LYS A 1 274 ? -8.222 113.507 13.285 1.00 19.13 407 LYS A O 1
ATOM 2201 N N . THR A 1 275 ? -6.630 112.496 12.053 1.00 18.15 408 THR A N 1
ATOM 2202 C CA . THR A 1 275 ? -5.561 112.896 12.964 1.00 17.20 408 THR A CA 1
ATOM 2203 C C . THR A 1 275 ? -5.317 114.410 13.029 1.00 17.48 408 THR A C 1
ATOM 2204 O O . THR A 1 275 ? -5.401 115.114 12.020 1.00 17.21 408 THR A O 1
ATOM 2208 N N . ARG A 1 276 ? -5.001 114.895 14.227 1.00 17.36 409 ARG A N 1
ATOM 2209 C CA . ARG A 1 276 ? -4.565 116.277 14.406 1.00 18.13 409 ARG A CA 1
ATOM 2210 C C . ARG A 1 276 ? -3.091 116.422 14.037 1.00 17.83 409 ARG A C 1
ATOM 2211 O O . ARG A 1 276 ? -2.580 117.540 13.923 1.00 17.71 409 ARG A O 1
ATOM 2219 N N . LYS A 1 277 ? -2.427 115.290 13.815 1.00 17.65 410 LYS A N 1
ATOM 2220 C CA . LYS A 1 277 ? -0.996 115.287 13.495 1.00 17.41 410 LYS A CA 1
ATOM 2221 C C . LYS A 1 277 ? -0.751 115.646 12.023 1.00 17.81 410 LYS A C 1
ATOM 2222 O O . LYS A 1 277 ? -0.056 114.922 11.310 1.00 17.31 410 LYS A O 1
ATOM 2228 N N . GLN A 1 278 ? -1.318 116.775 11.589 1.00 18.31 411 GLN A N 1
ATOM 2229 C CA . GLN A 1 278 ? -1.297 117.185 10.183 1.00 18.71 411 GLN A CA 1
ATOM 2230 C C . GLN A 1 278 ? 0.079 117.619 9.657 1.00 19.16 411 GLN A C 1
ATOM 2231 O O . GLN A 1 278 ? 0.265 117.720 8.442 1.00 19.61 411 GLN A O 1
ATOM 2237 N N . LYS A 1 279 ? 1.039 117.856 10.548 1.00 19.64 412 LYS A N 1
ATOM 2238 C CA . LYS A 1 279 ? 2.403 118.179 10.108 1.00 20.47 412 LYS A CA 1
ATOM 2239 C C . LYS A 1 279 ? 3.061 117.002 9.385 1.00 20.73 412 LYS A C 1
ATOM 2240 O O . LYS A 1 279 ? 4.005 117.198 8.626 1.00 20.29 412 LYS A O 1
ATOM 2246 N N . TYR A 1 280 ? 2.574 115.781 9.628 1.00 20.95 413 TYR A N 1
ATOM 2247 C CA . TYR A 1 280 ? 3.162 114.599 8.985 1.00 21.15 413 TYR A CA 1
ATOM 2248 C C . TYR A 1 280 ? 2.613 114.341 7.590 1.00 21.56 413 TYR A C 1
ATOM 2249 O O . TYR A 1 280 ? 3.069 113.415 6.911 1.00 21.98 413 TYR A O 1
ATOM 2258 N N . PHE A 1 281 ? 1.645 115.157 7.168 1.00 21.28 414 PHE A N 1
ATOM 2259 C CA . PHE A 1 281 ? 0.858 114.868 5.975 1.00 21.74 414 PHE A CA 1
ATOM 2260 C C . PHE A 1 281 ? 0.759 116.057 5.027 1.00 22.92 414 PHE A C 1
ATOM 2261 O O . PHE A 1 281 ? 0.732 117.209 5.460 1.00 22.58 414 PHE A O 1
ATOM 2269 N N . TYR A 1 282 ? 0.735 115.751 3.732 1.00 24.33 415 TYR A N 1
ATOM 2270 C CA . TYR A 1 282 ? 0.695 116.761 2.677 1.00 26.06 415 TYR A CA 1
ATOM 2271 C C . TYR A 1 282 ? -0.127 116.220 1.517 1.00 26.67 415 TYR A C 1
ATOM 2272 O O . TYR A 1 282 ? 0.093 115.091 1.060 1.00 26.85 415 TYR A O 1
ATOM 2281 N N . ARG A 1 283 ? -1.093 117.019 1.068 1.00 27.46 416 ARG A N 1
ATOM 2282 C CA . ARG A 1 283 ? -2.020 116.632 -0.003 1.00 28.40 416 ARG A CA 1
ATOM 2283 C C . ARG A 1 283 ? -2.696 115.278 0.271 1.00 28.49 416 ARG A C 1
ATOM 2284 O O . ARG A 1 283 ? -2.846 114.452 -0.635 1.00 28.89 416 ARG A O 1
ATOM 2292 N N . GLY A 1 284 ? -3.082 115.056 1.527 1.00 28.36 417 GLY A N 1
ATOM 2293 C CA . GLY A 1 284 ? -3.854 113.869 1.924 1.00 28.27 417 GLY A CA 1
ATOM 2294 C C . GLY A 1 284 ? -3.081 112.567 2.078 1.00 28.26 417 GLY A C 1
ATOM 2295 O O . GLY A 1 284 ? -3.664 111.528 2.396 1.00 28.62 417 GLY A O 1
ATOM 2296 N N . ARG A 1 285 ? -1.774 112.617 1.856 1.00 28.12 418 ARG A N 1
ATOM 2297 C CA . ARG A 1 285 ? -0.916 111.439 1.999 1.00 28.48 418 ARG A CA 1
ATOM 2298 C C . ARG A 1 285 ? 0.263 111.779 2.898 1.00 28.13 418 ARG A C 1
ATOM 2299 O O . ARG A 1 285 ? 0.511 112.950 3.177 1.00 27.74 418 ARG A O 1
ATOM 2307 N N . LEU A 1 286 ? 0.990 110.756 3.349 1.00 28.12 419 LEU A N 1
ATOM 2308 C CA . LEU A 1 286 ? 2.173 110.972 4.166 1.00 28.05 419 LEU A CA 1
ATOM 2309 C C . LEU A 1 286 ? 3.172 111.902 3.484 1.00 28.74 419 LEU A C 1
ATOM 2310 O O . LEU A 1 286 ? 3.476 111.752 2.294 1.00 28.83 419 LEU A O 1
ATOM 2315 N N . ASP A 1 287 ? 3.669 112.862 4.257 1.00 29.08 420 ASP A N 1
ATOM 2316 C CA . ASP A 1 287 ? 4.647 113.834 3.785 1.00 29.79 420 ASP A CA 1
ATOM 2317 C C . ASP A 1 287 ? 6.040 113.231 3.962 1.00 29.99 420 ASP A C 1
ATOM 2318 O O . ASP A 1 287 ? 6.721 113.459 4.963 1.00 29.24 420 ASP A O 1
ATOM 2323 N N . TRP A 1 288 ? 6.433 112.420 2.987 1.00 30.56 421 TRP A N 1
ATOM 2324 C CA . TRP A 1 288 ? 7.714 111.726 3.029 1.00 31.53 421 TRP A CA 1
ATOM 2325 C C . TRP A 1 288 ? 8.303 111.643 1.626 1.00 32.96 421 TRP A C 1
ATOM 2326 O O . TRP A 1 288 ? 7.622 111.244 0.682 1.00 32.96 421 TRP A O 1
ATOM 2337 N N . ASP A 1 289 ? 9.569 112.029 1.498 1.00 35.10 422 ASP A N 1
ATOM 2338 C CA . ASP A 1 289 ? 10.264 111.976 0.210 1.00 37.11 422 ASP A CA 1
ATOM 2339 C C . ASP A 1 289 ? 11.243 110.807 0.197 1.00 37.89 422 ASP A C 1
ATOM 2340 O O . ASP A 1 289 ? 12.270 110.840 0.874 1.00 38.00 422 ASP A O 1
ATOM 2345 N N . GLU A 1 290 ? 10.905 109.777 -0.573 1.00 39.34 423 GLU A N 1
ATOM 2346 C CA . GLU A 1 290 ? 11.677 108.532 -0.606 1.00 40.96 423 GLU A CA 1
ATOM 2347 C C . GLU A 1 290 ? 13.035 108.708 -1.277 1.00 41.75 423 GLU A C 1
ATOM 2348 O O . GLU A 1 290 ? 13.919 107.851 -1.152 1.00 42.27 423 GLU A O 1
ATOM 2354 N N . ASN A 1 291 ? 13.192 109.824 -1.983 1.00 42.54 424 ASN A N 1
ATOM 2355 C CA . ASN A 1 291 ? 14.388 110.082 -2.780 1.00 43.30 424 ASN A CA 1
ATOM 2356 C C . ASN A 1 291 ? 15.446 110.932 -2.065 1.00 43.51 424 ASN A C 1
ATOM 2357 O O . ASN A 1 291 ? 16.452 111.318 -2.663 1.00 44.25 424 ASN A O 1
ATOM 2362 N N . THR A 1 292 ? 15.214 111.212 -0.786 1.00 43.51 425 THR A N 1
ATOM 2363 C CA . THR A 1 292 ? 16.218 111.850 0.068 1.00 43.18 425 THR A CA 1
ATOM 2364 C C . THR A 1 292 ? 17.053 110.756 0.710 1.00 42.95 425 THR A C 1
ATOM 2365 O O . THR A 1 292 ? 16.798 109.571 0.486 1.00 43.05 425 THR A O 1
ATOM 2369 N N . SER A 1 293 ? 18.037 111.142 1.518 1.00 42.57 426 SER A N 1
ATOM 2370 C CA . SER A 1 293 ? 18.833 110.154 2.243 1.00 42.23 426 SER A CA 1
ATOM 2371 C C . SER A 1 293 ? 18.017 109.517 3.368 1.00 41.64 426 SER A C 1
ATOM 2372 O O . SER A 1 293 ? 18.170 108.328 3.647 1.00 41.53 426 SER A O 1
ATOM 2375 N N . ALA A 1 294 ? 17.155 110.309 4.009 1.00 40.82 427 ALA A N 1
ATOM 2376 C CA . ALA A 1 294 ? 16.217 109.772 5.003 1.00 40.16 427 ALA A CA 1
ATOM 2377 C C . ALA A 1 294 ? 15.340 108.693 4.362 1.00 39.56 427 ALA A C 1
ATOM 2378 O O . ALA A 1 294 ? 15.168 107.612 4.923 1.00 39.64 427 ALA A O 1
ATOM 2380 N N . GLY A 1 295 ? 14.820 109.000 3.173 1.00 39.02 428 GLY A N 1
ATOM 2381 C CA . GLY A 1 295 ? 13.992 108.084 2.396 1.00 38.53 428 GLY A CA 1
ATOM 2382 C C . GLY A 1 295 ? 14.758 106.875 1.898 1.00 38.15 428 GLY A C 1
ATOM 2383 O O . GLY A 1 295 ? 14.219 105.769 1.838 1.00 37.85 428 GLY A O 1
ATOM 2384 N N . ARG A 1 296 ? 16.022 107.096 1.547 1.00 37.55 429 ARG A N 1
ATOM 2385 C CA . ARG A 1 296 ? 16.914 106.021 1.143 1.00 37.21 429 ARG A CA 1
ATOM 2386 C C . ARG A 1 296 ? 17.155 105.040 2.290 1.00 36.73 429 ARG A C 1
ATOM 2387 O O . ARG A 1 296 ? 17.150 103.823 2.080 1.00 36.78 429 ARG A O 1
ATOM 2395 N N . TYR A 1 297 ? 17.353 105.569 3.496 1.00 36.10 430 TYR A N 1
ATOM 2396 C CA . TYR A 1 297 ? 17.528 104.732 4.681 1.00 35.86 430 TYR A CA 1
ATOM 2397 C C . TYR A 1 297 ? 16.346 103.771 4.892 1.00 35.01 430 TYR A C 1
ATOM 2398 O O . TYR A 1 297 ? 16.537 102.573 5.094 1.00 34.77 430 TYR A O 1
ATOM 2407 N N . VAL A 1 298 ? 15.130 104.303 4.840 1.00 34.48 431 VAL A N 1
ATOM 2408 C CA . VAL A 1 298 ? 13.931 103.484 5.016 1.00 33.79 431 VAL A CA 1
ATOM 2409 C C . VAL A 1 298 ? 13.851 102.393 3.939 1.00 34.04 431 VAL A C 1
ATOM 2410 O O . VAL A 1 298 ? 13.600 101.228 4.250 1.00 33.66 431 VAL A O 1
ATOM 2414 N N . ARG A 1 299 ? 14.103 102.774 2.687 1.00 34.39 432 ARG A N 1
ATOM 2415 C CA . ARG A 1 299 ? 14.099 101.830 1.565 1.00 34.83 432 ARG A CA 1
ATOM 2416 C C . ARG A 1 299 ? 15.131 100.711 1.727 1.00 34.80 432 ARG A C 1
ATOM 2417 O O . ARG A 1 299 ? 14.863 99.560 1.382 1.00 34.50 432 ARG A O 1
ATOM 2425 N N . GLU A 1 300 ? 16.302 101.061 2.254 1.00 34.91 433 GLU A N 1
ATOM 2426 C CA . GLU A 1 300 ? 17.395 100.104 2.437 1.00 35.42 433 GLU A CA 1
ATOM 2427 C C . GLU A 1 300 ? 17.302 99.265 3.708 1.00 35.01 433 GLU A C 1
ATOM 2428 O O . GLU A 1 300 ? 17.832 98.154 3.758 1.00 35.48 433 GLU A O 1
ATOM 2434 N N . ASN A 1 301 ? 16.620 99.781 4.725 1.00 34.49 434 ASN A N 1
ATOM 2435 C CA . ASN A 1 301 ? 16.584 99.108 6.027 1.00 33.91 434 ASN A CA 1
ATOM 2436 C C . ASN A 1 301 ? 15.248 98.467 6.402 1.00 33.48 434 ASN A C 1
ATOM 2437 O O . ASN A 1 301 ? 15.105 97.896 7.490 1.00 34.01 434 ASN A O 1
ATOM 2442 N N . CYS A 1 302 ? 14.271 98.570 5.508 1.00 32.46 435 CYS A N 1
ATOM 2443 C CA . CYS A 1 302 ? 13.058 97.771 5.616 1.00 31.45 435 CYS A CA 1
ATOM 2444 C C . CYS A 1 302 ? 12.398 97.590 4.254 1.00 30.35 435 CYS A C 1
ATOM 2445 O O . CYS A 1 302 ? 12.752 98.265 3.286 1.00 30.13 435 CYS A O 1
ATOM 2448 N N . LYS A 1 303 ? 11.449 96.660 4.191 1.00 29.13 436 LYS A N 1
ATOM 2449 C CA . LYS A 1 303 ? 10.848 96.225 2.936 1.00 27.78 436 LYS A CA 1
ATOM 2450 C C . LYS A 1 303 ? 9.441 95.684 3.206 1.00 26.86 436 LYS A C 1
ATOM 2451 O O . LYS A 1 303 ? 9.058 95.509 4.368 1.00 26.52 436 LYS A O 1
ATOM 2457 N N . PRO A 1 304 ? 8.657 95.436 2.139 1.00 26.18 437 PRO A N 1
ATOM 2458 C CA . PRO A 1 304 ? 7.333 94.847 2.336 1.00 25.71 437 PRO A CA 1
ATOM 2459 C C . PRO A 1 304 ? 7.378 93.611 3.247 1.00 25.11 437 PRO A C 1
ATOM 2460 O O . PRO A 1 304 ? 8.288 92.787 3.139 1.00 24.60 437 PRO A O 1
ATOM 2464 N N . LEU A 1 305 ? 6.399 93.513 4.141 1.00 24.68 438 LEU A N 1
ATOM 2465 C CA . LEU A 1 305 ? 6.375 92.509 5.213 1.00 24.45 438 LEU A CA 1
ATOM 2466 C C . LEU A 1 305 ? 6.665 91.070 4.785 1.00 24.93 438 LEU A C 1
ATOM 2467 O O . LEU A 1 305 ? 7.441 90.374 5.443 1.00 24.91 438 LEU A O 1
ATOM 2472 N N . ARG A 1 306 ? 6.030 90.612 3.709 1.00 25.89 439 ARG A N 1
ATOM 2473 C CA . ARG A 1 306 ? 6.180 89.207 3.297 1.00 26.79 439 ARG A CA 1
ATOM 2474 C C . ARG A 1 306 ? 7.570 88.861 2.789 1.00 26.72 439 ARG A C 1
ATOM 2475 O O . ARG A 1 306 ? 7.940 87.683 2.745 1.00 26.83 439 ARG A O 1
ATOM 2483 N N . ARG A 1 307 ? 8.336 89.882 2.423 1.00 26.57 440 ARG A N 1
ATOM 2484 C CA . ARG A 1 307 ? 9.718 89.683 1.982 1.00 26.90 440 ARG A CA 1
ATOM 2485 C C . ARG A 1 307 ? 10.651 89.170 3.087 1.00 26.41 440 ARG A C 1
ATOM 2486 O O . ARG A 1 307 ? 11.777 88.758 2.800 1.00 26.41 440 ARG A O 1
ATOM 2494 N N . TYR A 1 308 ? 10.185 89.203 4.340 1.00 25.91 441 TYR A N 1
ATOM 2495 C CA . TYR A 1 308 ? 10.965 88.701 5.480 1.00 25.53 441 TYR A CA 1
ATOM 2496 C C . TYR A 1 308 ? 10.849 87.193 5.708 1.00 25.62 441 TYR A C 1
ATOM 2497 O O . TYR A 1 308 ? 11.534 86.648 6.574 1.00 25.46 441 TYR A O 1
ATOM 2506 N N . LEU A 1 309 ? 9.967 86.528 4.961 1.00 26.01 442 LEU A N 1
ATOM 2507 C CA . LEU A 1 309 ? 9.865 85.064 5.004 1.00 26.45 442 LEU A CA 1
ATOM 2508 C C . LEU A 1 309 ? 11.228 84.422 4.730 1.00 26.39 442 LEU A C 1
ATOM 2509 O O . LEU A 1 309 ? 11.942 84.838 3.820 1.00 25.72 442 LEU A O 1
ATOM 2514 N N . THR A 1 310 ? 11.577 83.410 5.520 1.00 26.92 443 THR A N 1
ATOM 2515 C CA . THR A 1 310 ? 1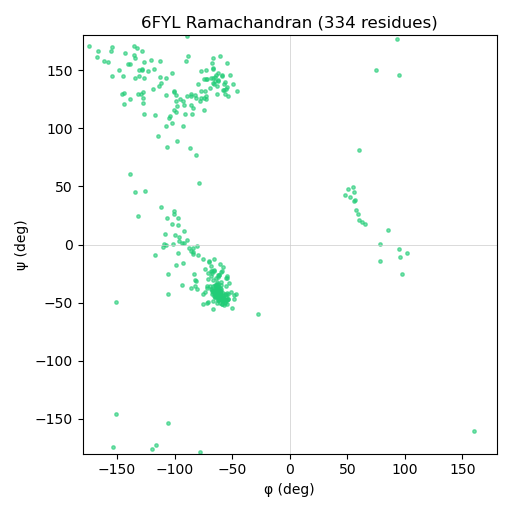2.844 82.693 5.340 1.00 27.46 443 THR A CA 1
ATOM 2516 C C . THR A 1 310 ? 12.634 81.293 4.748 1.00 27.45 443 THR A C 1
ATOM 2517 O O . THR A 1 310 ? 13.587 80.547 4.526 1.00 27.45 443 THR A O 1
ATOM 2521 N N . SER A 1 311 ? 11.374 80.955 4.497 1.00 27.61 444 SER A N 1
ATOM 2522 C CA . SER A 1 311 ? 10.994 79.696 3.877 1.00 27.74 444 SER A CA 1
ATOM 2523 C C . SER A 1 311 ? 9.660 79.903 3.187 1.00 28.18 444 SER A C 1
ATOM 2524 O O . SER A 1 311 ? 8.808 80.655 3.677 1.00 28.38 444 SER A O 1
ATOM 2527 N N . GLU A 1 312 ? 9.486 79.230 2.056 1.00 28.07 445 GLU A N 1
ATOM 2528 C CA . GLU A 1 312 ? 8.247 79.284 1.291 1.00 28.22 445 GLU A CA 1
ATOM 2529 C C . GLU A 1 312 ? 7.238 78.242 1.763 1.00 27.47 445 GLU A C 1
ATOM 2530 O O . GLU A 1 312 ? 6.119 78.199 1.271 1.00 27.42 445 GLU A O 1
ATOM 2536 N N . ALA A 1 313 ? 7.633 77.409 2.725 1.00 27.25 446 ALA A N 1
ATOM 2537 C CA . ALA A 1 313 ? 6.739 76.377 3.259 1.00 26.51 446 ALA A CA 1
ATOM 2538 C C . ALA A 1 313 ? 5.485 77.018 3.835 1.00 26.26 446 ALA A C 1
ATOM 2539 O O . ALA A 1 313 ? 5.541 78.119 4.400 1.00 25.84 446 ALA A O 1
ATOM 2541 N N . GLU A 1 314 ? 4.367 76.317 3.686 1.00 25.94 447 GLU A N 1
ATOM 2542 C CA . GLU A 1 314 ? 3.046 76.826 4.036 1.00 25.98 447 GLU A CA 1
ATOM 2543 C C . GLU A 1 314 ? 2.942 77.414 5.456 1.00 25.18 447 GLU A C 1
ATOM 2544 O O . GLU A 1 314 ? 2.280 78.442 5.647 1.00 24.55 447 GLU A O 1
ATOM 2550 N N . GLU A 1 315 ? 3.579 76.759 6.434 1.00 23.75 448 GLU A N 1
ATOM 2551 C CA . GLU A 1 315 ? 3.498 77.194 7.836 1.00 23.28 448 GLU A CA 1
ATOM 2552 C C . GLU A 1 315 ? 4.087 78.591 8.061 1.00 22.67 448 GLU A C 1
ATOM 2553 O O . GLU A 1 315 ? 3.587 79.348 8.901 1.00 22.35 448 GLU A O 1
ATOM 2559 N N . HIS A 1 316 ? 5.129 78.926 7.299 1.00 21.64 449 HIS A N 1
ATOM 2560 C CA . HIS A 1 316 ? 5.734 80.258 7.325 1.00 21.26 449 HIS A CA 1
ATOM 2561 C C . HIS A 1 316 ? 4.784 81.319 6.763 1.00 21.11 449 HIS A C 1
ATOM 2562 O O . HIS A 1 316 ? 4.688 82.412 7.315 1.00 20.65 449 HIS A O 1
ATOM 2569 N N . HIS A 1 317 ? 4.109 80.999 5.656 1.00 21.18 450 HIS A N 1
ATOM 2570 C CA . HIS A 1 317 ? 3.086 81.888 5.089 1.00 21.56 450 HIS A CA 1
ATOM 2571 C C . HIS A 1 317 ? 1.931 82.105 6.057 1.00 20.86 450 HIS A C 1
ATOM 2572 O O . HIS A 1 317 ? 1.408 83.214 6.157 1.00 20.80 450 HIS A O 1
ATOM 2579 N N . GLN A 1 318 ? 1.533 81.038 6.750 1.00 20.17 451 GLN A N 1
ATOM 2580 C CA . GLN A 1 318 ? 0.490 81.112 7.772 1.00 19.89 451 GLN A CA 1
ATOM 2581 C C . GLN A 1 318 ? 0.862 82.054 8.911 1.00 19.40 451 GLN A C 1
ATOM 2582 O O . GLN A 1 318 ? 0.010 82.798 9.401 1.00 18.95 451 GLN A O 1
ATOM 2588 N N . LEU A 1 319 ? 2.128 82.017 9.332 1.00 18.44 452 LEU A N 1
ATOM 2589 C CA . LEU A 1 319 ? 2.620 82.948 10.350 1.00 18.31 452 LEU A CA 1
ATOM 2590 C C . LEU A 1 319 ? 2.490 84.380 9.858 1.00 18.10 452 LEU A C 1
ATOM 2591 O O . LEU A 1 319 ? 2.002 85.250 10.585 1.00 18.44 452 LEU A O 1
ATOM 2596 N N . PHE A 1 320 ? 2.913 84.627 8.622 1.00 18.11 453 PHE A N 1
ATOM 2597 C CA . PHE A 1 320 ? 2.825 85.976 8.080 1.00 18.16 453 PHE A CA 1
ATOM 2598 C C . PHE A 1 320 ? 1.398 86.469 7.821 1.00 18.45 453 PHE A C 1
ATOM 2599 O O . PHE A 1 320 ? 1.145 87.672 7.900 1.00 18.34 453 PHE A O 1
ATOM 2607 N N . ASP A 1 321 ? 0.479 85.539 7.562 1.00 18.14 454 ASP A N 1
ATOM 2608 C CA . ASP A 1 321 ? -0.953 85.860 7.507 1.00 18.42 454 ASP A CA 1
ATOM 2609 C C . ASP A 1 321 ? -1.385 86.457 8.848 1.00 17.79 454 ASP A C 1
ATOM 2610 O O . ASP A 1 321 ? -2.057 87.494 8.881 1.00 17.90 454 ASP A O 1
ATOM 2615 N N . LEU A 1 322 ? -0.989 85.799 9.943 1.00 17.27 455 LEU A N 1
ATOM 2616 C CA . LEU A 1 322 ? -1.301 86.260 11.294 1.00 17.15 455 LEU A CA 1
ATOM 2617 C C . LEU A 1 322 ? -0.677 87.618 11.626 1.00 17.04 455 LEU A C 1
ATOM 2618 O O . LEU A 1 322 ? -1.366 88.512 12.117 1.00 15.83 455 LEU A O 1
ATOM 2623 N N . ILE A 1 323 ? 0.625 87.759 11.371 1.00 17.07 456 ILE A N 1
ATOM 2624 C CA . ILE A 1 323 ? 1.323 89.015 11.630 1.00 17.65 456 ILE A CA 1
ATOM 2625 C C . ILE A 1 323 ? 0.650 90.161 10.864 1.00 17.89 456 ILE A C 1
ATOM 2626 O O . ILE A 1 323 ? 0.354 91.205 11.438 1.00 17.36 456 ILE A O 1
ATOM 2631 N N . GLU A 1 324 ? 0.367 89.933 9.582 1.00 18.58 457 GLU A N 1
ATOM 2632 C CA . GLU A 1 324 ? -0.221 90.947 8.722 1.00 18.92 457 GLU A CA 1
ATOM 2633 C C . GLU A 1 324 ? -1.585 91.418 9.242 1.00 18.60 457 GLU A C 1
ATOM 2634 O O . GLU A 1 324 ? -1.849 92.620 9.270 1.00 18.57 457 GLU A O 1
ATOM 2640 N N . SER A 1 325 ? -2.421 90.471 9.675 1.00 18.06 458 SER A N 1
ATOM 2641 C CA . SER A 1 325 ? -3.724 90.767 10.286 1.00 18.20 458 SER A CA 1
ATOM 2642 C C . SER A 1 325 ? -3.584 91.544 11.594 1.00 17.64 458 SER A C 1
ATOM 2643 O O . SER A 1 325 ? -4.409 92.398 11.898 1.00 17.51 458 SER A O 1
ATOM 2646 N N . MET A 1 326 ? -2.547 91.238 12.373 1.00 16.98 459 MET A N 1
ATOM 2647 C CA . MET A 1 326 ? -2.291 91.964 13.627 1.00 16.82 459 MET A CA 1
ATOM 2648 C C . MET A 1 326 ? -1.804 93.382 13.369 1.00 16.38 459 MET A C 1
ATOM 2649 O O . MET A 1 326 ? -1.961 94.256 14.215 1.00 16.18 459 MET A O 1
ATOM 2654 N N . LEU A 1 327 ? -1.211 93.593 12.197 1.00 15.98 460 LEU A N 1
ATOM 2655 C CA . LEU A 1 327 ? -0.708 94.909 11.816 1.00 16.30 460 LEU A CA 1
ATOM 2656 C C . LEU A 1 327 ? -1.658 95.638 10.864 1.00 16.38 460 LEU A C 1
ATOM 2657 O O . LEU A 1 327 ? -1.229 96.442 10.038 1.00 17.19 460 LEU A O 1
ATOM 2662 N N . GLU A 1 328 ? -2.957 95.340 10.978 1.00 16.36 461 GLU A N 1
ATOM 2663 C CA . GLU A 1 328 ? -3.992 96.123 10.317 1.00 16.22 461 GLU A CA 1
ATOM 2664 C C . GLU A 1 328 ? -3.958 97.543 10.894 1.00 15.86 461 GLU A C 1
ATOM 2665 O O . GLU A 1 328 ? -3.934 97.722 12.111 1.00 15.59 461 GLU A O 1
ATOM 2671 N N . TYR A 1 329 ? -3.917 98.536 10.011 1.00 15.62 462 TYR A N 1
ATOM 2672 C CA . TYR A 1 329 ? -3.811 99.939 10.421 1.00 15.94 462 TYR A CA 1
ATOM 2673 C C . TYR A 1 329 ? -4.992 100.393 11.289 1.00 15.98 462 TYR A C 1
ATOM 2674 O O . TYR A 1 329 ? -4.798 100.985 12.349 1.00 15.76 462 TYR A O 1
ATOM 2683 N N . GLU A 1 330 ? -6.209 100.128 10.820 1.00 16.23 463 GLU A N 1
ATOM 2684 C CA . GLU A 1 330 ? -7.429 100.531 11.541 1.00 16.93 463 GLU A CA 1
ATOM 2685 C C . GLU A 1 330 ? -7.703 99.652 12.764 1.00 16.86 463 GLU A C 1
ATOM 2686 O O . GLU A 1 330 ? -7.987 98.455 12.618 1.00 17.45 463 GLU A O 1
ATOM 2692 N N . PRO A 1 331 ? -7.652 100.244 13.970 1.00 17.00 464 PRO A N 1
ATOM 2693 C CA . PRO A 1 331 ? -7.784 99.464 15.211 1.00 17.08 464 PRO A CA 1
ATOM 2694 C C . PRO A 1 331 ? -9.099 98.708 15.323 1.00 17.65 464 PRO A C 1
ATOM 2695 O O . PRO A 1 331 ? -9.126 97.601 15.882 1.00 17.23 464 PRO A O 1
ATOM 2699 N N . ALA A 1 332 ? -10.173 99.299 14.798 1.00 18.19 465 ALA A N 1
ATOM 2700 C CA . ALA A 1 332 ? -11.477 98.635 14.780 1.00 19.36 465 ALA A CA 1
ATOM 2701 C C . ALA A 1 332 ? -11.567 97.500 13.755 1.00 19.85 465 ALA A C 1
ATOM 2702 O O . ALA A 1 332 ? -12.420 96.618 13.879 1.00 20.99 465 ALA A O 1
ATOM 2704 N N . LYS A 1 333 ? -10.699 97.510 12.749 1.00 19.79 466 LYS A N 1
ATOM 2705 C CA . LYS A 1 333 ? -10.674 96.425 11.765 1.00 19.58 466 LYS A CA 1
ATOM 2706 C C . LYS A 1 333 ? -9.688 95.333 12.158 1.00 19.33 466 LYS A C 1
ATOM 2707 O O . LYS A 1 333 ? -9.738 94.228 11.617 1.00 18.83 466 LYS A O 1
ATOM 2713 N N . ARG A 1 334 ? -8.795 95.660 13.094 1.00 18.67 467 ARG A N 1
ATOM 2714 C CA . ARG A 1 334 ? -7.699 94.775 13.507 1.00 18.45 467 ARG A CA 1
ATOM 2715 C C . ARG A 1 334 ? -8.234 93.507 14.174 1.00 18.46 467 ARG A C 1
ATOM 2716 O O . ARG A 1 334 ? -9.198 93.561 14.934 1.00 18.14 467 ARG A O 1
ATOM 2724 N N . LEU A 1 335 ? -7.593 92.380 13.870 1.00 19.00 468 LEU A N 1
ATOM 2725 C CA . LEU A 1 335 ? -7.831 91.097 14.528 1.00 19.56 468 LEU A CA 1
ATOM 2726 C C . LEU A 1 335 ? -7.896 91.275 16.046 1.00 19.45 468 LEU A C 1
ATOM 2727 O O . LEU A 1 335 ? -7.042 91.943 16.621 1.00 19.08 468 LEU A O 1
ATOM 2732 N N . THR A 1 336 ? -8.914 90.690 16.681 1.00 19.59 469 THR A N 1
ATOM 2733 C CA . THR A 1 336 ? -8.956 90.607 18.143 1.00 19.53 469 THR A CA 1
ATOM 2734 C C . THR A 1 336 ? -8.231 89.339 18.555 1.00 19.01 469 THR A C 1
ATOM 2735 O O . THR A 1 336 ? -8.019 88.434 17.731 1.00 18.60 469 THR A O 1
ATOM 2739 N N . LEU A 1 337 ? -7.852 89.264 19.827 1.00 18.60 470 LEU A N 1
ATOM 2740 C CA . LEU A 1 337 ? -7.060 88.127 20.293 1.00 18.04 470 LEU A CA 1
ATOM 2741 C C . LEU A 1 337 ? -7.891 86.853 20.335 1.00 18.44 470 LEU A C 1
ATOM 2742 O O . LEU A 1 337 ? -7.361 85.767 20.144 1.00 18.52 470 LEU A O 1
ATOM 2747 N N . GLY A 1 338 ? -9.197 86.998 20.559 1.00 18.63 471 GLY A N 1
ATOM 2748 C CA . GLY A 1 338 ? -10.111 85.862 20.472 1.00 19.24 471 GLY A CA 1
ATOM 2749 C C . GLY A 1 338 ? -10.096 85.249 19.087 1.00 19.34 471 GLY A C 1
ATOM 2750 O O . GLY A 1 338 ? -10.096 84.026 18.950 1.00 20.36 471 GLY A O 1
ATOM 2751 N N . GLU A 1 339 ? -10.082 86.099 18.058 1.00 19.35 472 GLU A N 1
ATOM 2752 C CA . GLU A 1 339 ? -9.935 85.645 16.676 1.00 19.51 472 GLU A CA 1
ATOM 2753 C C . GLU A 1 339 ? -8.527 85.062 16.423 1.00 19.07 472 GLU A C 1
ATOM 2754 O O . GLU A 1 339 ? -8.385 84.036 15.751 1.00 18.72 472 GLU A O 1
ATOM 2760 N N . ALA A 1 340 ? -7.495 85.688 16.990 1.00 18.33 473 ALA A N 1
ATOM 2761 C CA . ALA A 1 340 ? -6.120 85.223 16.762 1.00 18.20 473 ALA A CA 1
ATOM 2762 C C . ALA A 1 340 ? -5.898 83.784 17.249 1.00 18.22 473 ALA A C 1
ATOM 2763 O O . ALA A 1 340 ? -5.229 83.001 16.584 1.00 18.18 473 ALA A O 1
ATOM 2765 N N . LEU A 1 341 ? -6.472 83.443 18.402 1.00 18.56 474 LEU A N 1
ATOM 2766 C CA . LEU A 1 341 ? -6.320 82.105 18.991 1.00 18.95 474 LEU A CA 1
ATOM 2767 C C . LEU A 1 341 ? -6.857 80.998 18.071 1.00 19.05 474 LEU A C 1
ATOM 2768 O O . LEU A 1 341 ? -6.505 79.832 18.222 1.00 18.25 474 LEU A O 1
ATOM 2773 N N . GLN A 1 342 ? -7.674 81.394 17.090 1.00 19.35 475 GLN A N 1
ATOM 2774 C CA . GLN A 1 342 ? -8.311 80.467 16.151 1.00 19.54 475 GLN A CA 1
ATOM 2775 C C . GLN A 1 342 ? -7.613 80.433 14.803 1.00 19.46 475 GLN A C 1
ATOM 2776 O O . GLN A 1 342 ? -8.030 79.698 13.903 1.00 19.08 475 GLN A O 1
ATOM 2782 N N . HIS A 1 343 ? -6.543 81.214 14.667 1.00 18.75 476 HIS A N 1
ATOM 2783 C CA . HIS A 1 343 ? -5.816 81.296 13.398 1.00 18.78 476 HIS A CA 1
ATOM 2784 C C . HIS A 1 343 ? -5.205 79.947 12.976 1.00 18.38 476 HIS A C 1
ATOM 2785 O O . HIS A 1 343 ? -4.683 79.217 13.828 1.00 18.83 476 HIS A O 1
ATOM 2792 N N . PRO A 1 344 ? -5.241 79.624 11.662 1.00 18.20 477 PRO A N 1
ATOM 2793 C CA . PRO A 1 344 ? -4.640 78.388 11.145 1.00 18.30 477 PRO A CA 1
ATOM 2794 C C . PRO A 1 344 ? -3.165 78.202 11.521 1.00 18.24 477 PRO A C 1
ATOM 2795 O O . PRO A 1 344 ? -2.723 77.062 11.648 1.00 18.36 477 PRO A O 1
ATOM 2799 N N . PHE A 1 345 ? -2.421 79.294 11.716 1.00 17.78 478 PHE A N 1
ATOM 2800 C CA . PHE A 1 345 ? -1.024 79.187 12.184 1.00 18.12 478 PHE A CA 1
A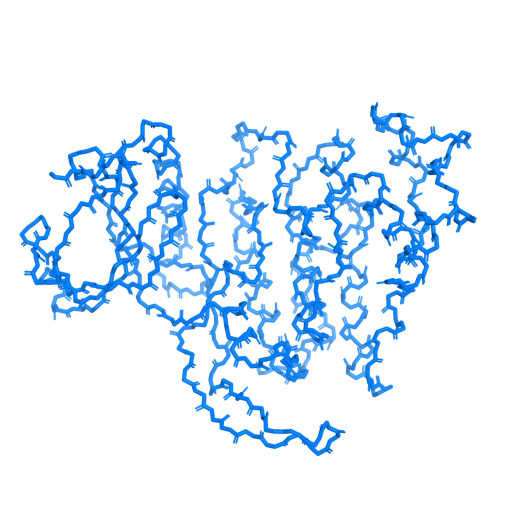TOM 2801 C C . PHE A 1 345 ? -0.890 78.334 13.457 1.00 18.42 478 PHE A C 1
ATOM 2802 O O . PHE A 1 345 ? 0.116 77.648 13.660 1.00 18.32 478 PHE A O 1
ATOM 2810 N N . PHE A 1 346 ? -1.907 78.383 14.311 1.00 18.86 479 PHE A N 1
ATOM 2811 C CA . PHE A 1 346 ? -1.853 77.681 15.584 1.00 19.65 479 PHE A CA 1
ATOM 2812 C C . PHE A 1 346 ? -2.285 76.223 15.538 1.00 20.49 479 PHE A C 1
ATOM 2813 O O . PHE A 1 346 ? -2.141 75.514 16.533 1.00 20.63 479 PHE A O 1
ATOM 2821 N N . ALA A 1 347 ? -2.770 75.775 14.378 1.00 21.75 480 ALA A N 1
ATOM 2822 C CA . ALA A 1 347 ? -3.311 74.414 14.216 1.00 23.29 480 ALA A CA 1
ATOM 2823 C C . ALA A 1 347 ? -2.351 73.283 14.611 1.00 24.25 480 ALA A C 1
ATOM 2824 O O . ALA A 1 347 ? -2.790 72.271 15.149 1.00 24.39 480 ALA A O 1
ATOM 2826 N N . ARG A 1 348 ? -1.056 73.467 14.354 1.00 25.87 481 ARG A N 1
ATOM 2827 C CA . ARG A 1 348 ? -0.025 72.465 14.692 1.00 27.70 481 ARG A CA 1
ATOM 2828 C C . ARG A 1 348 ? 0.220 72.251 16.194 1.00 28.69 481 ARG A C 1
ATOM 2829 O O . ARG A 1 348 ? 0.715 71.196 16.598 1.00 29.01 481 ARG A O 1
ATOM 2837 N N . LEU A 1 349 ? -0.118 73.246 17.012 1.00 29.64 482 LEU A N 1
ATOM 2838 C CA . LEU A 1 349 ? 0.018 73.138 18.471 1.00 30.98 482 LEU A CA 1
ATOM 2839 C C . LEU A 1 349 ? -0.944 72.142 19.104 1.00 31.65 482 LEU A C 1
ATOM 2840 O O . LEU A 1 349 ? -2.094 72.043 18.691 1.00 32.13 482 LEU A O 1
ATOM 2845 N N . ARG A 1 350 ? -0.471 71.432 20.129 1.00 33.02 483 ARG A N 1
ATOM 2846 C CA . ARG A 1 350 ? -1.336 70.610 20.990 1.00 33.74 483 ARG A CA 1
ATOM 2847 C C . ARG A 1 350 ? -2.345 71.457 21.756 1.00 33.86 483 ARG A C 1
ATOM 2848 O O . ARG A 1 350 ? -3.499 71.062 21.931 1.00 34.13 483 ARG A O 1
#

Secondary structure (DSSP, 8-state):
-B-TTSPBP--TT-EETTTEEEEEEEEE-SSEEEEEEEETTTTTEEEEEEEE-S-HHHHHHHHHHHHHHHHHHHH-TT--S-BPPEEEEEEETTEEEEEEE----BHHHHHHHTTTPPPPHHHHHHHHHHHHHHHHHHHHTTEE-----GGGEEES---EEEEEETTTTEEEEEES---EEE---TT-EETTSPPPSS-S-GGG--HHHHTTS---THHHHHHHHHHHHHHHHSS-S---S-HHHHHHHHHHHH-PPPHHHHHH-S-GGGEETTEE---TTSHHHHHHHHH---GGGG-S--SHHHHHHHHHHHHHT-SSTTTS--HHHHTT-GGGTT--

Sequence (340 aa):
EDDAEGHLIYHVGDWLQERYEIVSTLGEGTFFGRVVVQCVDHRRGGARVALKIIKNVEKYKEAARLEINVLEKINEKDPDNKNLCVQMFDDWFDYHGHMCISFELLGLSTFDFLKDNNYLPYPIHQVRHMAFQLCQAVKFLHDNKLTHTDLKPENILFVNSDYELTYNLEKKRDERSVKSTAVRVVDFGSATFDHEHHSTIVSTRHYRAPEVILELGWSQPCDVWSIGCIIFEYYVGFTTLFQTHDNREHLAMMERILGPIPSRMIRKTRKQKYFYRGRLDWDENTSAGRYVRENCKPLRRYLTSEAEEHHQLFDLIESMLEYEPAKRLTLGEALQHPFFARLR

GO terms:
  GO:0004674 protein serine/threonine kinase activity (F, IDA)
  GO:0005634 nucleus (C, IDA)
  GO:0043484 regulation of RNA splicing (P, IDA)
  GO:0006468 protein phosphorylation (P, IDA)
  GO:0016607 nuclear speck (C, EXP)
  GO:0010212 response to ionizing radiation (P, IMP)
  GO:0005515 protein binding (F, IPI)
  GO:0004674 protein serine/threonine kinase activity (F, TAS)
  GO:0042802 identical protein binding (F, IPI)
  GO:0005654 nucleoplasm (C, IDA)
  GO:0016604 nuclear body (C, IDA)

CATH classification: 3.30.200.20

Nearest PDB structures (foldseek):
  6fyk-assembly1_A  TM=9.807E-01  e=5.738E-62  Homo sapiens
  6z55-assembly1_A  TM=9.835E-01  e=2.804E-54  Homo sapiens
  6qty-assembly1_A  TM=9.686E-01  e=1.202E-49  Homo sapiens
  6z4z-assembly2_B  TM=9.607E-01  e=9.930E-49  Homo sapiens
  6ytd-assembly1_A  TM=9.747E-01  e=4.522E-48  Homo sapiens

Organism: Homo sapiens (NCBI:txid9606)